Protein AF-A0A1M5JXL6-F1 (afdb_monomer_lite)

Structure (mmCIF, N/CA/C/O backbone):
data_AF-A0A1M5JXL6-F1
#
_entry.id   AF-A0A1M5JXL6-F1
#
loop_
_atom_site.group_PDB
_atom_site.id
_atom_site.type_symbol
_atom_site.label_atom_id
_atom_site.label_alt_id
_atom_site.label_comp_id
_atom_site.label_asym_id
_atom_site.label_entity_id
_atom_site.label_seq_id
_atom_site.pdbx_PDB_ins_code
_atom_site.Cartn_x
_atom_site.Cartn_y
_atom_site.Cartn_z
_atom_site.occupancy
_atom_site.B_iso_or_equiv
_atom_site.auth_seq_id
_atom_site.auth_comp_id
_atom_site.auth_asym_id
_atom_site.auth_atom_id
_atom_site.pdbx_PDB_model_num
ATOM 1 N N . MET A 1 1 ? 16.586 -7.344 18.000 1.00 36.38 1 MET A N 1
ATOM 2 C CA . MET A 1 1 ? 16.225 -6.692 19.281 1.00 36.38 1 MET A CA 1
ATOM 3 C C . MET A 1 1 ? 16.466 -5.187 19.185 1.00 36.38 1 MET A C 1
ATOM 5 O O . MET A 1 1 ? 17.618 -4.772 19.216 1.00 36.38 1 MET A O 1
ATOM 9 N N . LYS A 1 2 ? 15.425 -4.352 19.040 1.00 38.06 2 LYS A N 1
ATOM 10 C CA . LYS A 1 2 ? 15.573 -2.893 19.209 1.00 38.06 2 LYS A CA 1
ATOM 11 C C . LYS A 1 2 ? 15.229 -2.513 20.655 1.00 38.06 2 LYS A C 1
ATOM 13 O O . LYS A 1 2 ? 14.093 -2.275 21.014 1.00 38.06 2 LYS A O 1
ATOM 18 N N . ASN A 1 3 ? 16.300 -2.560 21.438 1.00 44.97 3 ASN A N 1
ATOM 19 C CA . ASN A 1 3 ? 16.637 -1.939 22.714 1.00 44.97 3 ASN A CA 1
ATOM 20 C C . ASN A 1 3 ? 15.532 -1.611 23.763 1.00 44.97 3 ASN A C 1
ATOM 22 O O . ASN A 1 3 ? 15.029 -0.485 23.756 1.00 44.97 3 ASN A O 1
ATOM 26 N N . PRO A 1 4 ? 15.248 -2.501 24.744 1.00 55.66 4 PRO A N 1
ATOM 27 C CA . PRO A 1 4 ? 14.446 -2.172 25.938 1.00 55.66 4 PRO A CA 1
ATOM 28 C C . PRO A 1 4 ? 14.986 -0.965 26.728 1.00 55.66 4 PRO A C 1
ATOM 30 O O . PRO A 1 4 ? 14.230 -0.298 27.430 1.00 55.66 4 PRO A O 1
ATOM 33 N N . GLU A 1 5 ? 16.262 -0.612 26.548 1.00 54.31 5 GLU A N 1
ATOM 34 C CA . GLU A 1 5 ? 16.849 0.601 27.125 1.00 54.31 5 GLU A CA 1
ATOM 35 C C . GLU A 1 5 ? 16.188 1.880 26.596 1.00 54.31 5 GLU A C 1
ATOM 37 O O . GLU A 1 5 ? 16.078 2.845 27.339 1.00 54.31 5 GLU A O 1
ATOM 42 N N . LYS A 1 6 ? 15.690 1.907 25.348 1.00 51.81 6 LYS A N 1
ATOM 43 C CA . LYS A 1 6 ? 15.015 3.099 24.802 1.00 51.81 6 LYS A CA 1
ATOM 44 C C . LYS A 1 6 ? 13.640 3.329 25.418 1.00 51.81 6 LYS A C 1
ATOM 46 O O . LYS A 1 6 ? 13.257 4.478 25.596 1.00 51.81 6 LYS A O 1
ATOM 51 N N . LEU A 1 7 ? 12.903 2.264 25.733 1.00 61.94 7 LEU A N 1
ATOM 52 C CA . LEU A 1 7 ? 11.600 2.382 26.388 1.00 61.94 7 LEU A CA 1
ATOM 53 C C . LEU A 1 7 ? 11.770 2.774 27.856 1.00 61.94 7 LEU A C 1
ATOM 55 O O . LEU A 1 7 ? 11.059 3.655 28.324 1.00 61.94 7 LEU A O 1
ATOM 59 N N . ASN A 1 8 ? 12.755 2.191 28.544 1.00 63.44 8 ASN A N 1
ATOM 60 C CA . ASN A 1 8 ? 13.124 2.628 29.889 1.00 63.44 8 ASN A CA 1
ATOM 61 C C . ASN A 1 8 ? 13.549 4.097 29.890 1.00 63.44 8 ASN A C 1
ATOM 63 O O . ASN A 1 8 ? 13.081 4.845 30.733 1.00 63.44 8 ASN A O 1
ATOM 67 N N . LEU A 1 9 ? 14.309 4.540 28.885 1.00 59.00 9 LEU A N 1
ATOM 68 C CA . LEU A 1 9 ? 14.674 5.946 28.729 1.00 59.00 9 LEU A CA 1
ATOM 69 C C . LEU A 1 9 ? 13.451 6.847 28.485 1.00 59.00 9 LEU A C 1
ATOM 71 O O . LEU A 1 9 ? 13.391 7.947 29.015 1.00 59.00 9 LEU A O 1
ATOM 75 N N . ILE A 1 10 ? 12.462 6.397 27.704 1.00 64.62 10 ILE A N 1
ATOM 76 C CA . ILE A 1 10 ? 11.203 7.133 27.494 1.00 64.62 10 ILE A CA 1
ATOM 77 C C . ILE A 1 10 ? 10.400 7.211 28.797 1.00 64.62 10 ILE A C 1
ATOM 79 O O . ILE A 1 10 ? 9.889 8.275 29.126 1.00 64.62 10 ILE A O 1
ATOM 83 N N . LEU A 1 11 ? 10.313 6.118 29.558 1.00 67.56 11 LEU A N 1
ATOM 84 C CA . LEU A 1 11 ? 9.636 6.089 30.856 1.00 67.56 11 LEU A CA 1
ATOM 85 C C . LEU A 1 11 ? 10.352 6.971 31.889 1.00 67.56 11 LEU A C 1
ATOM 87 O O . LEU A 1 11 ? 9.689 7.707 32.611 1.00 67.56 11 LEU A O 1
ATOM 91 N N . GLU A 1 12 ? 11.684 6.949 31.915 1.00 68.50 12 GLU A N 1
ATOM 92 C CA . GLU A 1 12 ? 12.521 7.813 32.754 1.00 68.50 12 GLU A CA 1
ATOM 93 C C . GLU A 1 12 ? 12.378 9.286 32.365 1.00 68.50 12 GLU A C 1
ATOM 95 O O . GLU A 1 12 ? 12.265 10.136 33.244 1.00 68.50 12 GLU A O 1
ATOM 100 N N . LEU A 1 13 ? 12.315 9.598 31.066 1.00 62.81 13 LEU A N 1
ATOM 101 C CA . LEU A 1 13 ? 12.052 10.951 30.571 1.00 62.81 13 LEU A CA 1
ATOM 102 C C . LEU A 1 13 ? 10.654 11.422 30.976 1.00 62.81 13 LEU A C 1
ATOM 104 O O . LEU A 1 13 ? 10.521 12.513 31.505 1.00 62.81 13 LEU A O 1
ATOM 108 N N . ILE A 1 14 ? 9.622 10.594 30.809 1.00 67.56 14 ILE A N 1
ATOM 109 C CA . ILE A 1 14 ? 8.251 10.924 31.226 1.00 67.56 14 ILE A CA 1
ATOM 110 C C . ILE A 1 14 ? 8.173 11.135 32.747 1.00 67.56 14 ILE A C 1
ATOM 112 O O . ILE A 1 14 ? 7.481 12.037 33.214 1.00 67.56 14 ILE A O 1
ATOM 116 N N . GLN A 1 15 ? 8.892 10.327 33.526 1.00 66.00 15 GLN A N 1
ATOM 117 C CA . GLN A 1 15 ? 8.940 10.451 34.980 1.00 66.00 15 GLN A CA 1
ATOM 118 C C . GLN A 1 15 ? 9.722 11.697 35.424 1.00 66.00 15 GLN A C 1
ATOM 120 O O . GLN A 1 15 ? 9.292 12.394 36.339 1.00 66.00 15 GLN A O 1
ATOM 125 N N . SER A 1 16 ? 10.819 12.022 34.740 1.00 62.09 16 SER A N 1
ATOM 126 C CA . SER A 1 16 ? 11.586 13.246 34.972 1.00 62.09 16 SER A CA 1
ATOM 127 C C . SER A 1 16 ? 10.791 14.499 34.594 1.00 62.09 16 SER A C 1
ATOM 129 O O . SER A 1 16 ? 10.813 15.479 35.334 1.00 62.09 16 SER A O 1
ATOM 131 N N . GLU A 1 17 ? 10.034 14.464 33.497 1.00 61.75 17 GLU A N 1
ATOM 132 C CA . GLU A 1 17 ? 9.133 15.548 33.096 1.00 61.75 17 GLU A CA 1
ATOM 133 C C . GLU A 1 17 ? 7.934 15.681 34.048 1.00 61.75 17 GLU A C 1
ATOM 135 O O . GLU A 1 17 ? 7.483 16.790 34.282 1.00 61.75 17 GLU A O 1
ATOM 140 N N . TYR A 1 18 ? 7.453 14.603 34.680 1.00 64.94 18 TYR A N 1
ATOM 141 C CA . TYR A 1 18 ? 6.440 14.676 35.748 1.00 64.94 18 TYR A CA 1
ATOM 142 C C . TYR A 1 18 ? 6.959 15.353 37.028 1.00 64.94 18 TYR A C 1
ATOM 144 O O . TYR A 1 18 ? 6.218 16.047 37.724 1.00 64.94 18 TYR A O 1
ATOM 152 N N . GLU A 1 19 ? 8.235 15.154 37.360 1.00 65.38 19 GLU A N 1
ATOM 153 C CA . GLU A 1 19 ? 8.866 15.802 38.515 1.00 65.38 19 GLU A CA 1
ATOM 154 C C . GLU A 1 19 ? 9.170 17.289 38.256 1.00 65.38 19 GLU A C 1
ATOM 156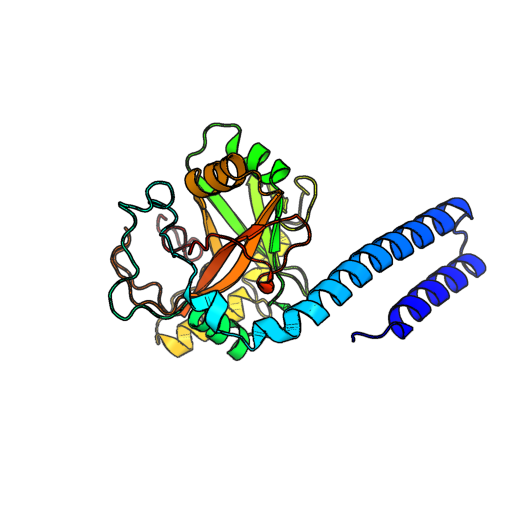 O O . GLU A 1 19 ? 9.176 18.086 39.199 1.00 65.38 19 GLU A O 1
ATOM 161 N N . ASN A 1 20 ? 9.384 17.669 36.989 1.00 64.81 20 ASN A N 1
ATOM 162 C CA . ASN A 1 20 ? 9.814 19.010 36.580 1.00 64.81 20 ASN A CA 1
ATOM 163 C C . ASN A 1 20 ? 8.690 19.892 35.997 1.00 64.81 20 ASN A C 1
ATOM 165 O O . ASN A 1 20 ? 8.717 21.112 36.175 1.00 64.81 20 ASN A O 1
ATOM 169 N N . GLU A 1 21 ? 7.678 19.305 35.357 1.00 61.03 21 GLU A N 1
ATOM 170 C CA . GLU A 1 21 ? 6.513 19.976 34.779 1.00 61.03 21 GLU A CA 1
ATOM 171 C C . GLU A 1 21 ? 5.202 19.322 35.253 1.00 61.03 21 GLU A C 1
ATOM 173 O O . GLU A 1 21 ? 5.129 18.136 35.549 1.00 61.03 21 GLU A O 1
ATOM 178 N N . LYS A 1 22 ? 4.135 20.124 35.370 1.00 62.47 22 LYS A N 1
ATOM 179 C CA . LYS A 1 22 ? 2.856 19.788 36.032 1.00 62.47 22 LYS A CA 1
ATOM 180 C C . LYS A 1 22 ? 1.986 18.761 35.276 1.00 62.47 22 LYS A C 1
ATOM 182 O O . LYS A 1 22 ? 0.799 19.015 35.067 1.00 62.47 22 LYS A O 1
ATOM 187 N N . LEU A 1 23 ? 2.534 17.626 34.862 1.00 61.75 23 LEU A N 1
ATOM 188 C CA . LEU A 1 23 ? 1.731 16.460 34.496 1.00 61.75 23 LEU A CA 1
ATOM 189 C C . LEU A 1 23 ? 1.000 15.980 35.752 1.00 61.75 23 LEU A C 1
ATOM 191 O O . LEU A 1 23 ? 1.615 15.800 36.801 1.00 61.75 23 LEU A O 1
ATOM 195 N N . ASP A 1 24 ? -0.320 15.812 35.681 1.00 68.06 24 ASP A N 1
ATOM 196 C CA . ASP A 1 24 ? -1.047 15.247 36.814 1.00 68.06 24 ASP A CA 1
ATOM 197 C C . ASP A 1 24 ? -0.879 13.718 36.873 1.00 68.06 24 ASP A C 1
ATOM 199 O O . ASP A 1 24 ? -0.539 13.044 35.895 1.00 68.06 24 ASP A O 1
ATOM 203 N N . LEU A 1 25 ? -1.089 13.160 38.067 1.00 64.56 25 LEU A N 1
ATOM 204 C CA . LEU A 1 25 ? -0.871 11.741 38.350 1.00 64.56 25 LEU A CA 1
ATOM 205 C C . LEU A 1 25 ? -1.741 10.815 37.478 1.00 64.56 25 LEU A C 1
ATOM 207 O O . LEU A 1 25 ? -1.356 9.674 37.221 1.00 64.56 25 LEU A O 1
ATOM 211 N N . GLU A 1 26 ? -2.910 11.276 37.034 1.00 63.53 26 GLU A N 1
ATOM 212 C CA . GLU A 1 26 ? -3.833 10.477 36.227 1.00 63.53 26 GLU A CA 1
ATOM 213 C C . GLU A 1 26 ? -3.383 10.429 34.764 1.00 63.53 26 GLU A C 1
ATOM 215 O O . GLU A 1 26 ? -3.350 9.352 34.168 1.00 63.53 26 GLU A O 1
ATOM 220 N N . GLN A 1 27 ? -2.919 11.550 34.210 1.00 60.09 27 GLN A N 1
ATOM 221 C CA . GLN A 1 27 ? -2.307 11.598 32.880 1.00 60.09 27 GLN A CA 1
ATOM 222 C C . GLN A 1 27 ? -1.072 10.694 32.795 1.00 60.09 27 GLN A C 1
ATOM 224 O O . GLN A 1 27 ? -0.903 9.958 31.821 1.00 60.09 27 GLN A O 1
ATOM 229 N N . LEU A 1 28 ? -0.246 10.677 33.845 1.00 63.09 28 LEU A N 1
ATOM 230 C CA . LEU A 1 28 ? 0.928 9.810 33.919 1.00 63.09 28 LEU A CA 1
ATOM 231 C C . LEU A 1 28 ? 0.552 8.321 33.928 1.00 63.09 28 LEU A C 1
ATOM 233 O O . LEU A 1 28 ? 1.157 7.525 33.208 1.00 63.09 28 LEU A O 1
ATOM 237 N N . LYS A 1 29 ? -0.461 7.930 34.711 1.00 63.53 29 LYS A N 1
ATOM 238 C CA . LYS A 1 29 ? -0.952 6.542 34.734 1.00 63.53 29 LYS A CA 1
ATOM 239 C C . LYS A 1 29 ? -1.441 6.099 33.361 1.00 63.53 29 LYS A C 1
ATOM 241 O O . LYS A 1 29 ? -1.075 5.008 32.931 1.00 63.53 29 LYS A O 1
ATOM 246 N N . VAL A 1 30 ? -2.194 6.953 32.665 1.00 64.00 30 VAL A N 1
ATOM 247 C CA . VAL A 1 30 ? -2.690 6.673 31.310 1.00 64.00 30 VAL A CA 1
ATOM 248 C C . VAL A 1 30 ? -1.531 6.472 30.336 1.00 64.00 30 VAL A C 1
ATOM 250 O O . VAL A 1 30 ? -1.527 5.498 29.589 1.00 64.00 30 VAL A O 1
ATOM 253 N N . ILE A 1 31 ? -0.511 7.333 30.370 1.00 61.19 31 ILE A N 1
ATOM 254 C CA . ILE A 1 31 ? 0.669 7.198 29.502 1.00 61.19 31 ILE A CA 1
ATOM 255 C C . ILE A 1 31 ? 1.429 5.899 29.808 1.00 61.19 31 ILE A C 1
ATOM 257 O O . ILE A 1 31 ? 1.753 5.149 28.890 1.00 61.19 31 ILE A O 1
ATOM 261 N N . ILE A 1 32 ? 1.660 5.581 31.086 1.00 64.38 32 ILE A N 1
ATOM 262 C CA . ILE A 1 32 ? 2.324 4.336 31.501 1.00 64.38 32 ILE A CA 1
ATOM 263 C C . ILE A 1 32 ? 1.525 3.108 31.049 1.00 64.38 32 ILE A C 1
ATOM 265 O O . ILE A 1 32 ? 2.107 2.121 30.598 1.00 64.38 32 ILE A O 1
ATOM 269 N N . GLU A 1 33 ? 0.201 3.142 31.171 1.00 64.62 33 GLU A N 1
ATOM 270 C CA . GLU A 1 33 ? -0.677 2.044 30.772 1.00 64.62 33 GLU A CA 1
ATOM 271 C C . GLU A 1 33 ? -0.727 1.872 29.248 1.00 64.62 33 GLU A C 1
ATOM 273 O O . GLU A 1 33 ? -0.658 0.742 28.757 1.00 64.62 33 GLU A O 1
ATOM 278 N N . LEU A 1 34 ? -0.724 2.972 28.489 1.00 56.09 34 LEU A N 1
ATOM 279 C CA . LEU A 1 34 ? -0.579 2.959 27.033 1.00 56.09 34 LEU A CA 1
ATOM 280 C C . LEU A 1 34 ? 0.781 2.389 26.611 1.00 56.09 34 LEU A C 1
ATOM 282 O O . LEU A 1 34 ? 0.822 1.513 25.749 1.00 56.09 34 LEU A O 1
ATOM 286 N N . CYS A 1 35 ? 1.879 2.793 27.258 1.00 61.56 35 CYS A N 1
ATOM 287 C CA . CYS A 1 35 ? 3.213 2.239 27.006 1.00 61.56 35 CYS A CA 1
ATOM 288 C C . CYS A 1 35 ? 3.290 0.742 27.335 1.00 61.56 35 CYS A C 1
ATOM 290 O O . CYS A 1 35 ? 3.833 -0.026 26.546 1.00 61.56 35 CYS A O 1
ATOM 292 N N . LYS A 1 36 ? 2.706 0.298 28.456 1.00 57.59 36 LYS A N 1
ATOM 293 C CA . LYS A 1 36 ? 2.639 -1.127 28.835 1.00 57.59 36 LYS A CA 1
ATOM 294 C C . LYS A 1 36 ? 1.787 -1.944 27.871 1.00 57.59 36 LYS A C 1
ATOM 296 O O . LYS A 1 36 ? 2.155 -3.063 27.530 1.00 57.59 36 LYS A O 1
ATOM 301 N N . THR A 1 37 ? 0.666 -1.394 27.415 1.00 56.41 37 THR A N 1
ATOM 302 C CA . THR A 1 37 ? -0.204 -2.041 26.423 1.00 56.41 37 THR A CA 1
ATOM 303 C C . THR A 1 37 ? 0.503 -2.148 25.077 1.00 56.41 37 THR A C 1
ATOM 305 O O . THR A 1 37 ? 0.446 -3.193 24.430 1.00 56.41 37 THR A O 1
ATOM 308 N N . PHE A 1 38 ? 1.218 -1.096 24.675 1.00 52.16 38 PHE A N 1
ATOM 309 C CA . PHE A 1 38 ? 2.053 -1.097 23.481 1.00 52.16 38 PHE A CA 1
ATOM 310 C C . PHE A 1 38 ? 3.182 -2.127 23.594 1.00 52.16 38 PHE A C 1
ATOM 312 O O . PHE A 1 38 ? 3.364 -2.914 22.675 1.00 52.16 38 PHE A O 1
ATOM 319 N N . GLN A 1 39 ? 3.856 -2.211 24.746 1.00 54.88 39 GLN A N 1
ATOM 320 C CA . GLN A 1 39 ? 4.887 -3.214 25.021 1.00 54.88 39 GLN A CA 1
ATOM 321 C C . GLN A 1 39 ? 4.325 -4.635 25.013 1.00 54.88 39 GLN A C 1
ATOM 323 O O . GLN A 1 39 ? 4.935 -5.513 24.427 1.00 54.88 39 GLN A O 1
ATOM 328 N N . ALA A 1 40 ? 3.163 -4.888 25.613 1.00 55.66 40 ALA A N 1
ATOM 329 C CA . ALA A 1 40 ? 2.551 -6.213 25.589 1.00 55.66 40 ALA A CA 1
ATOM 330 C C . ALA A 1 40 ? 2.173 -6.629 24.158 1.00 55.66 40 ALA A C 1
ATOM 332 O O . ALA A 1 40 ? 2.392 -7.777 23.769 1.00 55.66 40 ALA A O 1
ATOM 333 N N . LYS A 1 41 ? 1.660 -5.692 23.348 1.00 50.75 41 LYS A N 1
ATOM 334 C CA . LYS A 1 41 ? 1.395 -5.923 21.922 1.00 50.75 41 LYS A CA 1
ATOM 335 C C . LYS A 1 41 ? 2.691 -6.142 21.138 1.00 50.75 41 LYS A C 1
ATOM 337 O O . LYS A 1 41 ? 2.766 -7.100 20.377 1.00 50.75 41 LYS A O 1
ATOM 342 N N . GLU A 1 42 ? 3.728 -5.336 21.361 1.00 48.69 42 GLU A N 1
ATOM 343 C CA . GLU A 1 42 ? 5.041 -5.530 20.739 1.00 48.69 42 GLU A CA 1
ATOM 344 C C . GLU A 1 42 ? 5.721 -6.825 21.184 1.00 48.69 42 GLU A C 1
ATOM 346 O O . GLU A 1 42 ? 6.281 -7.507 20.346 1.00 48.69 42 GLU A O 1
ATOM 351 N N . GLU A 1 43 ? 5.657 -7.230 22.449 1.00 47.62 43 GLU A N 1
ATOM 352 C CA . GLU A 1 43 ? 6.253 -8.478 22.939 1.00 47.62 43 GLU A CA 1
ATOM 353 C C . GLU A 1 43 ? 5.537 -9.707 22.374 1.00 47.62 43 GLU A C 1
ATOM 355 O O . GLU A 1 43 ? 6.188 -10.700 22.046 1.00 47.62 43 GLU A O 1
ATOM 360 N N . VAL A 1 44 ? 4.213 -9.645 22.199 1.00 50.94 44 VAL A N 1
ATOM 361 C CA . VAL A 1 44 ? 3.460 -10.662 21.449 1.00 50.94 44 VAL A CA 1
ATOM 362 C C . VAL A 1 44 ? 3.892 -10.666 19.981 1.00 50.94 44 VAL A C 1
ATOM 364 O O . VAL A 1 44 ? 4.139 -11.739 19.430 1.00 50.94 44 VAL A O 1
ATOM 367 N N . ASN A 1 45 ? 4.057 -9.493 19.368 1.00 43.25 45 ASN A N 1
ATOM 368 C CA . ASN A 1 45 ? 4.492 -9.361 17.978 1.00 43.25 45 ASN A CA 1
ATOM 369 C C . ASN A 1 45 ? 5.948 -9.810 17.769 1.00 43.25 45 ASN A C 1
ATOM 371 O O . ASN A 1 45 ? 6.232 -10.450 16.767 1.00 43.25 45 ASN A O 1
ATOM 375 N N . VAL A 1 46 ? 6.855 -9.566 18.719 1.00 43.66 46 VAL A N 1
ATOM 376 C CA . VAL A 1 46 ? 8.266 -9.987 18.690 1.00 43.66 46 VAL A CA 1
ATOM 377 C C . VAL A 1 46 ? 8.387 -11.482 18.957 1.00 43.66 46 VAL A C 1
ATOM 379 O O . VAL A 1 46 ? 9.129 -12.157 18.258 1.00 43.66 46 VAL A O 1
ATOM 382 N N . ARG A 1 47 ? 7.620 -12.049 19.900 1.00 42.94 47 ARG A N 1
ATOM 383 C CA . ARG A 1 47 ? 7.593 -13.509 20.112 1.00 42.94 47 ARG A CA 1
ATOM 384 C C . ARG A 1 47 ? 7.016 -14.257 18.913 1.00 42.94 47 ARG A C 1
ATOM 386 O O . ARG A 1 47 ? 7.501 -15.341 18.597 1.00 42.94 47 ARG A O 1
ATOM 393 N N . ARG A 1 48 ? 6.019 -13.678 18.236 1.00 41.28 48 ARG A N 1
ATOM 394 C CA . ARG A 1 48 ? 5.552 -14.158 16.930 1.00 41.28 48 ARG A CA 1
ATOM 395 C C . ARG A 1 48 ? 6.675 -14.013 15.898 1.00 41.28 48 ARG A C 1
ATOM 397 O O . ARG A 1 48 ? 7.100 -15.013 15.339 1.00 41.28 48 ARG A O 1
ATOM 404 N N . TYR A 1 49 ? 7.249 -12.826 15.728 1.00 37.03 49 TYR A N 1
ATOM 405 C CA . TYR A 1 49 ? 8.341 -12.559 14.784 1.00 37.03 49 TYR A CA 1
ATOM 406 C C . TYR A 1 49 ? 9.554 -13.495 14.954 1.00 37.03 49 TYR A C 1
ATOM 408 O O . TYR A 1 49 ? 10.066 -14.008 13.964 1.00 37.03 49 TYR A O 1
ATOM 416 N N . ASP A 1 50 ? 9.974 -13.803 16.184 1.00 40.03 50 ASP A N 1
ATOM 417 C CA . ASP A 1 50 ? 11.077 -14.730 16.472 1.00 40.03 50 ASP A CA 1
ATOM 418 C C . ASP A 1 50 ? 10.696 -16.202 16.206 1.00 40.03 50 ASP A C 1
ATOM 420 O O . ASP A 1 50 ? 11.547 -16.990 15.788 1.00 40.03 50 ASP A O 1
ATOM 424 N N . GLN A 1 51 ? 9.418 -16.582 16.351 1.00 39.84 51 GLN A N 1
ATOM 425 C CA . GLN A 1 51 ? 8.911 -17.868 15.844 1.00 39.84 51 GLN A CA 1
ATOM 426 C C . GLN A 1 51 ? 8.897 -17.922 14.303 1.00 39.84 51 GLN A C 1
ATOM 428 O O . GLN A 1 51 ? 9.112 -18.992 13.729 1.00 39.84 51 GLN A O 1
ATOM 433 N N . TYR A 1 52 ? 8.705 -16.783 13.629 1.00 36.16 52 TYR A N 1
ATOM 434 C CA . TYR A 1 52 ? 8.609 -16.672 12.168 1.00 36.16 52 TYR A CA 1
ATOM 435 C C . TYR A 1 52 ? 9.927 -16.281 11.462 1.00 36.16 52 TYR A C 1
ATOM 437 O O . TYR A 1 52 ? 10.024 -16.391 10.240 1.00 36.16 52 TYR A O 1
ATOM 445 N N . GLN A 1 53 ? 11.002 -15.938 12.182 1.00 36.38 53 GLN A N 1
ATOM 446 C CA . GLN A 1 53 ? 12.344 -15.746 11.602 1.00 36.38 53 GLN A CA 1
ATOM 447 C C . GLN A 1 53 ? 12.884 -17.026 10.939 1.00 36.38 53 GLN A C 1
ATOM 449 O O . GLN A 1 53 ? 13.589 -16.965 9.929 1.00 36.38 53 GLN A O 1
ATOM 454 N N . GLY A 1 54 ? 12.483 -18.201 11.435 1.00 37.59 54 GLY A N 1
ATOM 455 C CA . GLY A 1 54 ? 12.739 -19.481 10.766 1.00 37.59 54 GLY A CA 1
ATOM 456 C C . GLY A 1 54 ? 11.977 -19.659 9.442 1.00 37.59 54 GLY A C 1
ATOM 457 O O . GLY A 1 54 ? 12.340 -20.522 8.645 1.00 37.59 54 GLY A O 1
ATOM 458 N N . LEU A 1 55 ? 10.947 -18.845 9.186 1.00 33.50 55 LEU A N 1
ATOM 459 C CA . LEU A 1 55 ? 10.078 -18.893 8.006 1.00 33.50 55 LEU A CA 1
ATOM 460 C C . LEU A 1 55 ? 10.461 -17.880 6.918 1.00 33.50 55 LEU A C 1
ATOM 462 O O . LEU A 1 55 ? 10.307 -18.211 5.745 1.00 33.50 55 LEU A O 1
ATOM 466 N N . TYR A 1 56 ? 11.083 -16.744 7.259 1.00 35.06 56 TYR A N 1
ATOM 467 C CA . TYR A 1 56 ? 11.682 -15.830 6.265 1.00 35.06 56 TYR A CA 1
ATOM 468 C C . TYR A 1 56 ? 12.771 -16.520 5.424 1.00 35.06 56 TYR A C 1
ATOM 470 O O . TYR A 1 56 ? 12.846 -16.345 4.208 1.00 35.06 56 TYR A O 1
ATOM 478 N N . ASN A 1 57 ? 13.570 -17.384 6.059 1.00 39.34 57 ASN A N 1
ATOM 479 C CA . ASN A 1 57 ? 14.565 -18.211 5.369 1.00 39.34 57 ASN A CA 1
ATOM 480 C C . ASN A 1 57 ? 13.954 -19.445 4.687 1.00 39.34 57 ASN A C 1
ATOM 482 O O . ASN A 1 57 ? 14.597 -20.079 3.847 1.00 39.34 57 ASN A O 1
ATOM 486 N N . ASN A 1 58 ? 12.700 -19.782 4.996 1.00 34.97 58 ASN A N 1
ATOM 487 C CA . ASN A 1 58 ? 12.010 -20.921 4.414 1.00 34.97 58 ASN A CA 1
ATOM 488 C C . ASN A 1 58 ? 11.096 -20.459 3.273 1.00 34.97 58 ASN A C 1
ATOM 490 O O . ASN A 1 58 ? 9.872 -20.576 3.308 1.00 34.97 58 ASN A O 1
ATOM 494 N N . THR A 1 59 ? 11.738 -20.000 2.197 1.00 40.38 59 THR A N 1
ATOM 495 C CA . THR A 1 59 ? 11.142 -19.639 0.893 1.00 40.38 59 THR A CA 1
ATOM 496 C C . THR A 1 59 ? 10.205 -20.695 0.279 1.00 40.38 59 THR A C 1
ATOM 498 O O . THR A 1 59 ? 9.615 -20.446 -0.771 1.00 40.38 59 THR A O 1
ATOM 501 N N . LYS A 1 60 ? 10.045 -21.874 0.894 1.00 36.19 60 LYS A N 1
ATOM 502 C CA . LYS A 1 60 ? 9.084 -22.909 0.499 1.00 36.19 60 LYS A CA 1
ATOM 503 C C . LYS A 1 60 ? 7.621 -22.511 0.717 1.00 36.19 60 LYS A C 1
ATOM 505 O O . LYS A 1 60 ? 6.804 -22.928 -0.093 1.00 36.19 60 LYS A O 1
ATOM 510 N N . ASN A 1 61 ? 7.289 -21.695 1.722 1.00 38.50 61 ASN A N 1
ATOM 511 C CA . ASN A 1 61 ? 5.885 -21.327 1.973 1.00 38.50 61 ASN A CA 1
ATOM 512 C C . ASN A 1 61 ? 5.378 -20.222 1.034 1.00 38.50 61 ASN A C 1
ATOM 514 O O . ASN A 1 61 ? 4.231 -20.272 0.606 1.00 38.50 61 ASN A O 1
ATOM 518 N N . ILE A 1 62 ? 6.253 -19.305 0.601 1.00 41.75 62 ILE A N 1
ATOM 519 C CA . ILE A 1 62 ? 5.895 -18.247 -0.364 1.00 41.75 62 ILE A CA 1
ATOM 520 C C . ILE A 1 62 ? 5.583 -18.825 -1.760 1.00 41.75 62 ILE A C 1
ATOM 522 O O . ILE A 1 62 ? 4.788 -18.265 -2.508 1.00 41.75 62 ILE A O 1
ATOM 526 N N . ARG A 1 63 ? 6.172 -19.980 -2.109 1.00 39.50 63 ARG A N 1
ATOM 527 C CA . ARG A 1 63 ? 5.968 -20.658 -3.407 1.00 39.50 63 ARG A CA 1
ATOM 528 C C . ARG A 1 63 ? 4.556 -21.217 -3.614 1.00 39.50 63 ARG A C 1
ATOM 530 O O . ARG A 1 63 ? 4.231 -21.552 -4.745 1.00 39.50 63 ARG A O 1
ATOM 537 N N . ASN A 1 64 ? 3.754 -21.335 -2.555 1.00 38.75 64 ASN A N 1
ATOM 538 C CA . ASN A 1 64 ? 2.418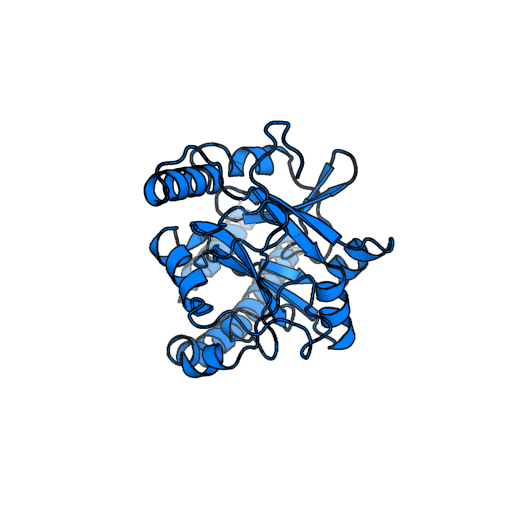 -21.931 -2.619 1.00 38.75 64 ASN A CA 1
ATOM 539 C C . ASN A 1 64 ? 1.285 -20.896 -2.629 1.00 38.75 64 ASN A C 1
ATOM 541 O O . ASN A 1 64 ? 0.121 -21.291 -2.683 1.00 38.75 64 ASN A O 1
ATOM 545 N N . PHE A 1 65 ? 1.588 -19.595 -2.576 1.00 47.59 65 PHE A N 1
ATOM 546 C CA . PHE A 1 65 ? 0.549 -18.581 -2.724 1.00 47.59 65 PHE A CA 1
ATOM 547 C C . PHE A 1 65 ? 0.088 -18.526 -4.178 1.00 47.59 65 PHE A C 1
ATOM 549 O O . PHE A 1 65 ? 0.896 -18.440 -5.103 1.00 47.59 65 PHE A O 1
ATOM 556 N N . GLN A 1 66 ? -1.225 -18.601 -4.372 1.00 51.34 66 GLN A N 1
ATOM 557 C CA . GLN A 1 66 ? -1.840 -18.316 -5.657 1.00 51.34 66 GLN A CA 1
ATOM 558 C C . GLN A 1 66 ? -1.953 -16.802 -5.796 1.00 51.34 66 GLN A C 1
ATOM 560 O O . GLN A 1 66 ? -2.403 -16.119 -4.872 1.00 51.34 66 GLN A O 1
ATOM 565 N N . PHE A 1 67 ? -1.488 -16.311 -6.938 1.00 51.16 67 PHE A N 1
ATOM 566 C CA . PHE A 1 67 ? -1.493 -14.901 -7.274 1.00 51.16 67 PHE A CA 1
ATOM 567 C C . PHE A 1 67 ? -2.603 -14.620 -8.239 1.00 51.16 67 PHE A C 1
ATOM 569 O O . PHE A 1 67 ? -2.836 -15.377 -9.179 1.00 51.16 67 PHE A O 1
ATOM 576 N N . TYR A 1 68 ? -3.247 -13.503 -7.981 1.00 53.81 68 TYR A N 1
ATOM 577 C CA . TYR A 1 68 ? -4.413 -13.088 -8.707 1.00 53.81 68 TYR A CA 1
ATOM 578 C C . TYR A 1 68 ? -4.231 -11.637 -9.115 1.00 53.81 68 TYR A C 1
ATOM 580 O O . TYR A 1 68 ? -3.759 -10.818 -8.319 1.00 53.81 68 TYR A O 1
ATOM 588 N N . ASP A 1 69 ? -4.627 -11.320 -10.345 1.00 56.38 69 ASP A N 1
ATOM 589 C CA . ASP A 1 69 ? -4.967 -9.943 -10.673 1.00 56.38 69 ASP A CA 1
ATOM 590 C C . ASP A 1 69 ? -6.172 -9.532 -9.807 1.00 56.38 69 ASP A C 1
ATOM 592 O O . ASP A 1 69 ? -7.120 -10.307 -9.630 1.00 56.38 69 ASP A O 1
ATOM 596 N N . MET A 1 70 ? -6.142 -8.317 -9.253 1.00 56.56 70 MET A N 1
ATOM 597 C CA . MET A 1 70 ? -7.247 -7.746 -8.476 1.00 56.56 70 MET A CA 1
ATOM 598 C C . MET A 1 70 ? -8.602 -7.795 -9.193 1.00 56.56 70 MET A C 1
ATOM 600 O O . MET A 1 70 ? -9.638 -7.811 -8.521 1.00 56.56 70 MET A O 1
ATOM 604 N N . VAL A 1 71 ? -8.622 -7.771 -10.528 1.00 51.84 71 VAL A N 1
ATOM 605 C CA . VAL A 1 71 ? -9.862 -7.783 -11.316 1.00 51.84 71 VAL A CA 1
ATOM 606 C C . VAL A 1 71 ? -10.522 -9.166 -11.281 1.00 51.84 71 VAL A C 1
ATOM 608 O O . VAL A 1 71 ? -11.719 -9.255 -11.004 1.00 51.84 71 VAL A O 1
ATOM 611 N N . ASP A 1 72 ? -9.749 -10.247 -11.414 1.00 50.06 72 ASP A N 1
ATOM 612 C CA . ASP A 1 72 ? -10.267 -11.622 -11.542 1.00 50.06 72 ASP A CA 1
ATOM 613 C C . ASP A 1 72 ? -10.176 -12.457 -10.256 1.00 50.06 72 ASP A C 1
ATOM 615 O O . ASP A 1 72 ? -10.490 -13.650 -10.237 1.00 50.06 72 ASP A O 1
ATOM 619 N N . PHE A 1 73 ? -9.803 -11.824 -9.144 1.00 52.03 73 PHE A N 1
ATOM 620 C CA . PHE A 1 73 ? -9.535 -12.487 -7.867 1.00 52.03 73 PHE A CA 1
ATOM 621 C C . PHE A 1 73 ? -10.684 -13.352 -7.313 1.00 52.03 73 PHE A C 1
ATOM 623 O O . PHE A 1 73 ? -10.444 -14.386 -6.691 1.00 52.03 73 PHE A O 1
ATOM 630 N N . LYS A 1 74 ? -11.947 -12.985 -7.568 1.00 45.12 74 LYS A N 1
ATOM 631 C CA . LYS A 1 74 ? -13.116 -13.773 -7.123 1.00 45.12 74 LYS A CA 1
ATOM 632 C C . LYS A 1 74 ? -13.311 -15.087 -7.872 1.00 45.12 74 LYS A C 1
ATOM 634 O O . LYS A 1 74 ? -14.110 -15.922 -7.446 1.00 45.12 74 LYS A O 1
ATOM 639 N N . TYR A 1 75 ? -12.599 -15.292 -8.974 1.00 50.31 75 TYR A N 1
ATOM 640 C CA . TYR A 1 75 ? -12.752 -16.466 -9.813 1.00 50.31 75 TYR A CA 1
ATOM 641 C C . TYR A 1 75 ? -11.415 -17.197 -9.956 1.00 50.31 75 TYR A C 1
ATOM 643 O O . TYR A 1 75 ? -10.814 -17.132 -11.020 1.00 50.31 75 TYR A O 1
ATOM 651 N N . PRO A 1 76 ? -10.969 -17.992 -8.963 1.00 45.41 76 PRO A N 1
ATOM 652 C CA . PRO A 1 76 ? -9.685 -18.706 -9.022 1.00 45.41 76 PRO A CA 1
ATOM 653 C C . PRO A 1 76 ? -9.498 -19.643 -10.227 1.00 45.41 76 PRO A C 1
ATOM 655 O O . PRO A 1 76 ? -8.396 -20.085 -10.528 1.00 45.41 76 PRO A O 1
ATOM 658 N N . LYS A 1 77 ? -10.602 -20.010 -10.893 1.00 39.06 77 LYS A N 1
ATOM 659 C CA . LYS A 1 77 ? -10.619 -20.830 -12.116 1.00 39.06 77 LYS A CA 1
ATOM 660 C C . LYS A 1 77 ? -10.459 -20.016 -13.407 1.00 39.06 77 LYS A C 1
ATOM 662 O O . LYS A 1 77 ? -10.294 -20.616 -14.463 1.00 39.06 77 LYS A O 1
ATOM 667 N N . VAL A 1 78 ? -10.608 -18.697 -13.322 1.00 36.88 78 VAL A N 1
ATOM 668 C CA . VAL A 1 78 ? -10.629 -17.739 -14.441 1.00 36.88 78 VAL A CA 1
ATOM 669 C C . VAL A 1 78 ? -9.505 -16.720 -14.298 1.00 36.88 78 VAL A C 1
ATOM 671 O O . VAL A 1 78 ? -9.039 -16.194 -15.297 1.00 36.88 78 VAL A O 1
ATOM 674 N N . SER A 1 79 ? -9.028 -16.493 -13.075 1.00 41.69 79 SER A N 1
ATOM 675 C CA . SER A 1 79 ? -7.774 -15.810 -12.843 1.00 41.69 79 SER A CA 1
ATOM 676 C C . SER A 1 79 ? -6.678 -16.496 -13.631 1.00 41.69 79 SER A C 1
ATOM 678 O O . SER A 1 79 ? -6.429 -17.696 -13.445 1.00 41.69 79 SER A O 1
ATOM 680 N N . GLU A 1 80 ? -6.038 -15.739 -14.507 1.00 43.50 80 GLU A N 1
ATOM 681 C CA . GLU A 1 80 ? -4.917 -16.268 -15.250 1.00 43.50 80 GLU A CA 1
ATOM 682 C C . GLU A 1 80 ? -3.851 -16.706 -14.237 1.00 43.50 80 GLU A C 1
ATOM 684 O O . GLU A 1 80 ? -3.424 -15.895 -13.406 1.00 43.50 80 GLU A O 1
ATOM 689 N N . PRO A 1 81 ? -3.435 -17.989 -14.233 1.00 46.94 81 PRO A N 1
ATOM 690 C CA . PRO A 1 81 ? -2.208 -18.340 -13.542 1.00 46.94 81 PRO A CA 1
ATOM 691 C C . PRO A 1 81 ? -1.116 -17.413 -14.072 1.00 46.94 81 PRO A C 1
ATOM 693 O O . PRO A 1 81 ? -1.131 -17.075 -15.257 1.00 46.94 81 PRO A O 1
ATOM 696 N N . PHE A 1 82 ? -0.192 -16.998 -13.198 1.00 50.97 82 PHE A N 1
ATOM 697 C CA . PHE A 1 82 ? 0.940 -16.162 -13.596 1.00 50.97 82 PHE A CA 1
ATOM 698 C C . PHE A 1 82 ? 1.472 -16.616 -14.962 1.00 50.97 82 PHE A C 1
ATOM 700 O O . PHE A 1 82 ? 1.739 -17.816 -15.113 1.00 50.97 82 PHE A O 1
ATOM 707 N N . PRO A 1 83 ? 1.633 -15.696 -15.934 1.00 52.62 83 PRO A N 1
ATOM 708 C CA . PRO A 1 83 ? 2.222 -16.027 -17.218 1.00 52.62 83 PRO A CA 1
ATOM 709 C C . PRO A 1 83 ? 3.475 -16.870 -17.015 1.00 52.62 83 PRO A C 1
ATOM 711 O O . PRO A 1 83 ? 4.269 -16.590 -16.110 1.00 52.62 83 PRO A O 1
ATOM 714 N N . GLU A 1 84 ? 3.640 -17.910 -17.827 1.00 50.50 84 GLU A N 1
ATOM 715 C CA . GLU A 1 84 ? 4.804 -18.789 -17.771 1.00 50.50 84 GLU A CA 1
ATOM 716 C C . GLU A 1 84 ? 6.084 -17.924 -17.781 1.00 50.50 84 GLU A C 1
ATOM 718 O O . GLU A 1 84 ? 6.279 -17.114 -18.689 1.00 50.50 84 GLU A O 1
ATOM 723 N N . ASN A 1 85 ? 6.935 -18.062 -16.751 1.00 63.09 85 ASN A N 1
ATOM 724 C CA . ASN A 1 85 ? 8.130 -17.235 -16.463 1.00 63.09 85 ASN A CA 1
ATOM 725 C C . ASN A 1 85 ? 7.913 -15.868 -15.783 1.00 63.09 85 ASN A C 1
ATOM 727 O O . ASN A 1 85 ? 8.836 -15.051 -15.755 1.00 63.09 85 ASN A O 1
ATOM 731 N N . SER A 1 86 ? 6.743 -15.602 -15.207 1.00 64.12 86 SER A N 1
ATOM 732 C CA . SER A 1 86 ? 6.571 -14.421 -14.354 1.00 64.12 86 SER A CA 1
ATOM 733 C C . SER A 1 86 ? 7.476 -14.495 -13.120 1.00 64.12 86 SER A C 1
ATOM 735 O O . SER A 1 86 ? 7.636 -15.586 -12.560 1.00 64.12 86 SER A O 1
ATOM 737 N N . PRO A 1 87 ? 8.048 -13.359 -12.674 1.00 72.56 87 PRO A N 1
ATOM 738 C CA . PRO A 1 87 ? 8.835 -13.317 -11.452 1.00 72.56 87 PRO A CA 1
ATOM 739 C C . PRO A 1 87 ? 8.056 -13.861 -10.255 1.00 72.56 87 PRO A C 1
ATOM 741 O O . PRO A 1 87 ? 6.830 -13.766 -10.179 1.00 72.56 87 PRO A O 1
ATOM 744 N N . LEU A 1 88 ? 8.779 -14.436 -9.302 1.00 73.69 88 LEU A N 1
ATOM 745 C CA . LEU A 1 88 ? 8.203 -14.880 -8.049 1.00 73.69 88 LEU A CA 1
ATOM 746 C C . LEU A 1 88 ? 7.892 -13.671 -7.151 1.00 73.69 88 LEU A C 1
ATOM 748 O O . LEU A 1 88 ? 8.638 -12.702 -7.138 1.00 73.69 88 LEU A O 1
ATOM 752 N N . PRO A 1 89 ? 6.876 -13.764 -6.286 1.00 73.38 89 PRO A N 1
ATOM 753 C CA . PRO A 1 89 ? 6.451 -12.717 -5.338 1.00 73.38 89 PRO A CA 1
ATOM 754 C C . PRO A 1 89 ? 7.594 -12.085 -4.540 1.00 73.38 89 PRO A C 1
ATOM 756 O O . PRO A 1 89 ? 7.734 -10.871 -4.437 1.00 73.38 89 PRO A O 1
ATOM 759 N N . LYS A 1 90 ? 8.468 -12.950 -4.025 1.00 74.19 90 LYS A N 1
ATOM 760 C CA . LYS A 1 90 ? 9.663 -12.569 -3.273 1.00 74.19 90 LYS A CA 1
ATOM 761 C C . LYS A 1 90 ? 10.637 -11.702 -4.079 1.00 74.19 90 LYS A C 1
ATOM 763 O O . LYS A 1 90 ? 11.438 -11.010 -3.473 1.00 74.19 90 LYS A O 1
ATOM 768 N N . GLU A 1 91 ? 10.614 -11.776 -5.408 1.00 81.94 91 GLU A N 1
ATOM 769 C CA . GLU A 1 91 ? 11.502 -11.014 -6.292 1.00 81.94 91 GLU A CA 1
ATOM 770 C C . GLU A 1 91 ? 11.010 -9.572 -6.423 1.00 81.94 91 GLU A C 1
ATOM 772 O O . GLU A 1 91 ? 11.820 -8.656 -6.382 1.00 81.94 91 GLU A O 1
ATOM 777 N N . PHE A 1 92 ? 9.691 -9.355 -6.455 1.00 85.00 92 PHE A N 1
ATOM 778 C CA . PHE A 1 92 ? 9.097 -8.014 -6.414 1.00 85.00 92 PHE A CA 1
ATOM 779 C C . PHE A 1 92 ? 9.425 -7.277 -5.110 1.00 85.00 92 PHE A C 1
ATOM 781 O O . PHE A 1 92 ? 9.760 -6.093 -5.115 1.00 85.00 92 PHE A O 1
ATOM 788 N N . MET A 1 93 ? 9.332 -7.987 -3.983 1.00 82.69 93 MET A N 1
ATOM 789 C CA . MET A 1 93 ? 9.712 -7.440 -2.680 1.00 82.69 93 MET A CA 1
ATOM 790 C C . MET A 1 93 ? 11.223 -7.277 -2.562 1.00 82.69 93 MET A C 1
ATOM 792 O O . MET A 1 93 ? 11.679 -6.254 -2.073 1.00 82.69 93 MET A O 1
ATOM 796 N N . GLY A 1 94 ? 11.991 -8.277 -3.004 1.00 83.06 94 GLY A N 1
ATOM 797 C CA . GLY A 1 94 ? 13.452 -8.263 -2.959 1.00 83.06 94 GLY A CA 1
ATOM 798 C C . GLY A 1 94 ? 14.028 -7.042 -3.663 1.00 83.06 94 GLY A C 1
ATOM 799 O O . GLY A 1 94 ? 14.834 -6.342 -3.068 1.00 83.06 94 GLY A O 1
ATOM 800 N N . GLU A 1 95 ? 13.521 -6.717 -4.855 1.00 90.19 95 GLU A N 1
ATOM 801 C CA . GLU A 1 95 ? 13.934 -5.511 -5.579 1.00 90.19 95 GLU A CA 1
ATOM 802 C C . GLU A 1 95 ? 13.658 -4.231 -4.771 1.00 90.19 95 GLU A C 1
ATOM 804 O O . GLU A 1 95 ? 14.502 -3.342 -4.728 1.00 90.19 95 GLU A O 1
ATOM 809 N N . PHE A 1 96 ? 12.514 -4.128 -4.079 1.00 89.56 96 PHE A N 1
ATOM 810 C CA . PHE A 1 96 ? 12.247 -2.967 -3.222 1.00 89.56 96 PHE A CA 1
ATOM 811 C C . PHE A 1 96 ? 13.240 -2.878 -2.051 1.00 89.56 96 PHE A C 1
ATOM 813 O O . PHE A 1 96 ? 13.768 -1.805 -1.775 1.00 89.56 96 PHE A O 1
ATOM 820 N N . LYS A 1 97 ? 13.518 -4.002 -1.382 1.00 85.88 97 LYS A N 1
ATOM 821 C CA . LYS A 1 97 ? 14.435 -4.056 -0.230 1.00 85.88 97 LYS A CA 1
ATOM 822 C C . LYS A 1 97 ? 15.886 -3.755 -0.597 1.00 85.88 97 LYS A C 1
ATOM 824 O O . LYS A 1 97 ? 16.631 -3.197 0.197 1.00 85.88 97 LYS A O 1
ATOM 829 N N . GLU A 1 98 ? 16.310 -4.158 -1.789 1.00 86.81 98 GLU A N 1
ATOM 830 C CA . GLU A 1 98 ? 17.677 -3.918 -2.256 1.00 86.81 98 GLU A CA 1
ATOM 831 C C . GLU A 1 98 ? 17.926 -2.440 -2.595 1.00 86.81 98 GLU A C 1
ATOM 833 O O . GLU A 1 98 ? 19.042 -1.950 -2.424 1.00 86.81 98 GLU A O 1
ATOM 838 N N . GLU A 1 99 ? 16.895 -1.728 -3.053 1.00 88.69 99 GLU A N 1
ATOM 839 C CA . GLU A 1 99 ? 17.021 -0.380 -3.620 1.00 88.69 99 GLU A CA 1
ATOM 840 C C . GLU A 1 99 ? 16.603 0.737 -2.650 1.00 88.69 99 GLU A C 1
ATOM 842 O O . GLU A 1 99 ? 17.073 1.872 -2.777 1.00 88.69 99 GLU A O 1
ATOM 847 N N . PHE A 1 100 ? 15.735 0.449 -1.673 1.00 85.44 100 PHE A N 1
ATOM 848 C CA . PHE A 1 100 ? 15.161 1.462 -0.782 1.00 85.44 100 PHE A CA 1
ATOM 849 C C . PHE A 1 100 ? 15.448 1.181 0.700 1.00 85.44 100 PHE A C 1
ATOM 851 O O . PHE A 1 100 ? 15.531 0.028 1.106 1.00 85.44 100 PHE A O 1
ATOM 858 N N . PRO A 1 101 ? 15.578 2.226 1.546 1.00 73.44 101 PRO A N 1
ATOM 859 C CA . PRO A 1 101 ? 15.888 2.047 2.965 1.00 73.44 101 PRO A CA 1
ATOM 860 C C . PRO A 1 101 ? 14.842 1.233 3.745 1.00 73.44 101 PRO A C 1
ATOM 862 O O . PRO A 1 101 ? 13.640 1.479 3.608 1.00 73.44 101 PRO A O 1
ATOM 865 N N . ASP A 1 102 ? 15.308 0.425 4.707 1.00 72.25 102 ASP A N 1
ATOM 866 C CA . ASP A 1 102 ? 14.496 -0.404 5.619 1.00 72.25 102 ASP A CA 1
ATOM 867 C C . ASP A 1 102 ? 13.332 0.341 6.296 1.00 72.25 102 ASP A C 1
ATOM 869 O O . ASP A 1 102 ? 12.328 -0.260 6.678 1.00 72.25 102 ASP A O 1
ATOM 873 N N . SER A 1 103 ? 13.444 1.662 6.494 1.00 69.75 103 SER A N 1
ATOM 874 C CA . SER A 1 103 ? 12.383 2.470 7.114 1.00 69.75 103 SER A CA 1
ATOM 875 C C . SER A 1 103 ? 11.066 2.424 6.342 1.00 69.75 103 SER A C 1
ATOM 877 O O . SER A 1 103 ? 10.011 2.625 6.943 1.00 69.75 103 SER A O 1
ATOM 879 N N . TYR A 1 104 ? 11.129 2.157 5.036 1.00 73.69 104 TYR A N 1
ATOM 880 C CA . TYR A 1 104 ? 9.970 2.074 4.157 1.00 73.69 104 TYR A CA 1
ATOM 881 C C . TYR A 1 104 ? 9.460 0.645 3.954 1.00 73.69 104 TYR A C 1
ATOM 883 O O . TYR A 1 104 ? 8.358 0.485 3.446 1.00 73.69 104 TYR A O 1
ATOM 891 N N . GLU A 1 105 ? 10.182 -0.384 4.411 1.00 70.19 105 GLU A N 1
ATOM 892 C CA . GLU A 1 105 ? 9.781 -1.800 4.303 1.00 70.19 105 GLU A CA 1
ATOM 893 C C . GLU A 1 105 ? 8.646 -2.205 5.262 1.00 70.19 105 GLU A C 1
ATOM 895 O O . GLU A 1 105 ? 8.391 -3.391 5.487 1.00 70.19 105 GLU A O 1
ATOM 900 N N . LYS A 1 106 ? 7.965 -1.234 5.876 1.00 76.62 106 LYS A N 1
ATOM 901 C CA . LYS A 1 106 ? 6.941 -1.506 6.879 1.00 76.62 106 LYS A CA 1
ATOM 902 C C . LYS A 1 106 ? 5.664 -2.050 6.252 1.00 76.62 106 LYS A C 1
ATOM 904 O O . LYS A 1 106 ? 5.110 -1.499 5.302 1.00 76.62 106 LYS A O 1
ATOM 909 N N . THR A 1 107 ? 5.146 -3.076 6.903 1.00 81.94 107 THR A N 1
ATOM 910 C CA . THR A 1 107 ? 3.819 -3.638 6.684 1.00 81.94 107 THR A CA 1
ATOM 911 C C . THR A 1 107 ? 2.742 -2.620 6.992 1.00 81.94 107 THR A C 1
ATOM 913 O O . THR A 1 107 ? 2.618 -2.199 8.143 1.00 81.94 107 THR A O 1
ATOM 916 N N . SER A 1 108 ? 1.949 -2.276 5.982 1.00 90.19 108 SER A N 1
ATOM 917 C CA . SER A 1 108 ? 0.771 -1.424 6.136 1.00 90.19 108 SER A CA 1
ATOM 918 C C . SER A 1 108 ? -0.478 -2.289 6.252 1.00 90.19 108 SER A C 1
ATOM 920 O O . SER A 1 108 ? -0.596 -3.290 5.547 1.00 90.19 108 SER A O 1
ATOM 922 N N . ARG A 1 109 ? -1.429 -1.928 7.115 1.00 92.56 109 ARG A N 1
ATOM 923 C CA . ARG A 1 109 ? -2.666 -2.712 7.296 1.00 92.56 109 ARG A CA 1
ATOM 924 C C . ARG A 1 109 ? -3.896 -1.869 7.074 1.00 92.56 109 ARG A C 1
ATOM 926 O O . ARG A 1 109 ? -4.009 -0.812 7.671 1.00 92.56 109 ARG A O 1
ATOM 933 N N . ILE A 1 110 ? -4.847 -2.348 6.285 1.00 95.06 110 ILE A N 1
ATOM 934 C CA . ILE A 1 110 ? -6.179 -1.741 6.206 1.00 95.06 110 ILE A CA 1
ATOM 935 C C . ILE A 1 110 ? -7.144 -2.701 6.890 1.00 95.06 110 ILE A C 1
ATOM 937 O O . ILE A 1 110 ? -7.420 -3.784 6.371 1.00 95.06 110 ILE A O 1
ATOM 941 N N . PHE A 1 111 ? -7.626 -2.312 8.067 1.00 94.94 111 PHE A N 1
ATOM 942 C CA . PHE A 1 111 ? -8.541 -3.124 8.863 1.00 94.94 111 PHE A CA 1
ATOM 943 C C . PHE A 1 111 ? -9.903 -3.277 8.177 1.00 94.94 111 PHE A C 1
ATOM 945 O O . PHE A 1 111 ? -10.334 -2.411 7.408 1.00 94.94 111 PHE A O 1
ATOM 952 N N . LEU A 1 112 ? -10.594 -4.381 8.463 1.00 94.69 112 LEU A N 1
ATOM 953 C CA . LEU A 1 112 ? -11.889 -4.724 7.879 1.00 94.69 112 LEU A CA 1
ATOM 954 C C . LEU A 1 112 ? -12.904 -3.597 8.073 1.00 94.69 112 LEU A C 1
ATOM 956 O O . LEU A 1 112 ? -13.570 -3.215 7.119 1.00 94.69 112 LEU A O 1
ATOM 960 N N . ASN A 1 113 ? -12.965 -3.002 9.262 1.00 94.75 113 ASN A N 1
ATOM 961 C CA . ASN A 1 113 ? -13.881 -1.900 9.554 1.00 94.75 113 ASN A CA 1
ATOM 962 C C . ASN A 1 113 ? -13.596 -0.632 8.718 1.00 94.75 113 ASN A C 1
ATOM 964 O O . ASN A 1 113 ? -14.514 0.124 8.400 1.00 94.75 113 ASN A O 1
ATOM 968 N N . ILE A 1 114 ? -12.336 -0.382 8.343 1.00 96.75 114 ILE A N 1
ATOM 969 C CA . ILE A 1 114 ? -11.972 0.676 7.397 1.00 96.75 114 ILE A CA 1
ATOM 970 C C . ILE A 1 114 ? -12.418 0.273 5.996 1.00 96.75 114 ILE A C 1
ATOM 972 O O . ILE A 1 114 ? -13.076 1.061 5.322 1.00 96.75 114 ILE A O 1
ATOM 976 N N . ALA A 1 115 ? -12.108 -0.952 5.566 1.00 95.06 115 ALA A N 1
ATOM 977 C CA . ALA A 1 115 ? -12.498 -1.456 4.253 1.00 95.06 115 ALA A CA 1
ATOM 978 C C . ALA A 1 115 ? -14.025 -1.415 4.050 1.00 95.06 115 ALA A C 1
ATOM 980 O O . ALA A 1 115 ? -14.487 -0.964 3.006 1.00 95.06 115 ALA A O 1
ATOM 981 N N . GLU A 1 116 ? -14.813 -1.784 5.063 1.00 95.19 116 GLU A N 1
ATOM 982 C CA . GLU A 1 116 ? -16.273 -1.662 5.046 1.00 95.19 116 GLU A CA 1
ATOM 983 C C . GLU A 1 116 ? -16.705 -0.223 4.751 1.00 95.19 116 GLU A C 1
ATOM 985 O O . GLU A 1 116 ? -17.414 -0.005 3.770 1.00 95.19 116 GLU A O 1
ATOM 990 N N . LYS A 1 117 ? -16.185 0.763 5.497 1.00 94.19 117 LYS A N 1
ATOM 991 C CA . LYS A 1 117 ? -16.470 2.193 5.268 1.00 94.19 117 LYS A CA 1
ATOM 992 C C . LYS A 1 117 ? -16.108 2.651 3.857 1.00 94.19 117 LYS A C 1
ATOM 994 O O . LYS A 1 117 ? -16.843 3.422 3.243 1.00 94.19 117 LYS A O 1
ATOM 999 N N . LEU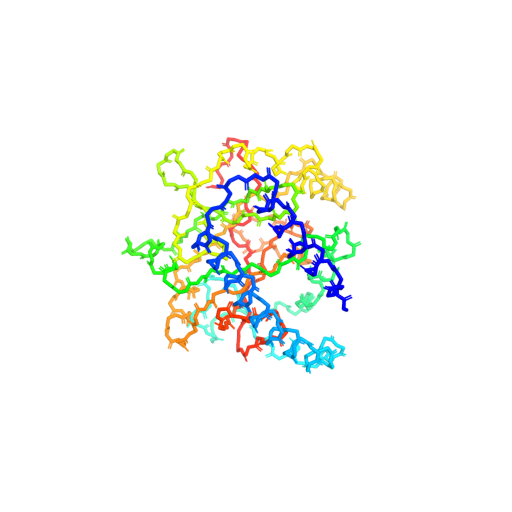 A 1 118 ? -14.976 2.188 3.325 1.00 93.19 118 LEU A N 1
ATOM 1000 C CA . LEU A 1 118 ? -14.535 2.540 1.973 1.00 93.19 118 LEU A CA 1
ATOM 1001 C C . LEU A 1 118 ? -15.509 2.027 0.899 1.00 93.19 118 LEU A C 1
ATOM 1003 O O . LEU A 1 118 ? -15.767 2.720 -0.089 1.00 93.19 118 LEU A O 1
ATOM 1007 N N . PHE A 1 119 ? -16.075 0.836 1.099 1.00 93.00 119 PHE A N 1
ATOM 1008 C CA . PHE A 1 119 ? -16.930 0.149 0.129 1.00 93.00 119 PHE A CA 1
ATOM 1009 C C . PHE A 1 119 ? -18.442 0.242 0.418 1.00 93.00 119 PHE A C 1
ATOM 1011 O O . PHE A 1 119 ? -19.225 -0.329 -0.347 1.00 93.00 119 PHE A O 1
ATOM 1018 N N . GLU A 1 120 ? -18.871 0.993 1.439 1.00 89.50 120 GLU A N 1
ATOM 1019 C CA . GLU A 1 120 ? -20.283 1.184 1.831 1.00 89.50 120 GLU A CA 1
ATOM 1020 C C . GLU A 1 120 ? -21.183 1.648 0.670 1.00 89.50 120 GLU A C 1
ATOM 1022 O O . GLU A 1 120 ? -22.304 1.168 0.515 1.00 89.50 120 GLU A O 1
ATOM 1027 N N . ASN A 1 121 ? -20.685 2.529 -0.203 1.00 84.12 121 ASN A N 1
ATOM 1028 C CA . ASN A 1 121 ? -21.473 3.137 -1.285 1.00 84.12 121 ASN A CA 1
ATOM 1029 C C . ASN A 1 121 ? -21.508 2.319 -2.590 1.00 84.12 121 ASN A C 1
ATOM 1031 O O . ASN A 1 121 ? -21.688 2.886 -3.664 1.00 84.12 121 ASN A O 1
ATOM 1035 N N . ASN A 1 122 ? -21.309 0.999 -2.532 1.00 75.38 122 ASN A N 1
ATOM 1036 C CA . ASN A 1 122 ? -21.251 0.133 -3.721 1.00 75.38 122 ASN A CA 1
ATOM 1037 C C . ASN A 1 122 ? -20.186 0.537 -4.766 1.00 75.38 122 ASN A C 1
ATOM 1039 O O . ASN A 1 122 ? -20.293 0.180 -5.931 1.00 75.38 122 ASN A O 1
ATOM 1043 N N . ASN A 1 123 ? -19.118 1.229 -4.352 1.00 82.69 123 ASN A N 1
ATOM 1044 C CA . ASN A 1 123 ? -17.975 1.532 -5.219 1.00 82.69 123 ASN A CA 1
ATOM 1045 C C . ASN A 1 123 ? -17.315 0.240 -5.728 1.00 82.69 123 ASN A C 1
ATOM 1047 O O . ASN A 1 123 ? -17.022 -0.640 -4.920 1.00 82.69 123 ASN A O 1
ATOM 1051 N N . ASP A 1 124 ? -17.027 0.124 -7.023 1.00 84.25 124 ASP A N 1
ATOM 1052 C CA . ASP A 1 124 ? -16.326 -1.051 -7.574 1.00 84.25 124 ASP A CA 1
ATOM 1053 C C . ASP A 1 124 ? -14.826 -1.046 -7.260 1.00 84.25 124 ASP A C 1
ATOM 1055 O O . ASP A 1 124 ? -14.181 -2.095 -7.214 1.00 84.25 124 ASP A O 1
ATOM 1059 N N . LYS A 1 125 ? -14.265 0.141 -7.022 1.00 87.62 125 LYS A N 1
ATOM 1060 C CA . LYS A 1 125 ? -12.858 0.351 -6.696 1.00 87.62 125 LYS A CA 1
ATOM 1061 C C . LYS A 1 125 ? -12.653 1.607 -5.859 1.00 87.62 125 LYS A C 1
ATOM 1063 O O . LYS A 1 125 ? -13.459 2.534 -5.916 1.00 87.62 125 LYS A O 1
ATOM 1068 N N . ILE A 1 126 ? -11.556 1.632 -5.112 1.00 89.62 126 ILE A N 1
ATOM 1069 C CA . ILE A 1 126 ? -11.124 2.749 -4.273 1.00 89.62 126 ILE A CA 1
ATOM 1070 C C . ILE A 1 126 ? -9.716 3.144 -4.689 1.00 89.62 126 ILE A C 1
ATOM 1072 O O . ILE A 1 126 ? -8.819 2.306 -4.690 1.00 89.62 126 ILE A O 1
ATOM 1076 N N . SER A 1 127 ? -9.516 4.416 -5.030 1.00 89.50 127 SER A N 1
ATOM 1077 C CA . SER A 1 127 ? -8.181 4.955 -5.286 1.00 89.50 127 SER A CA 1
ATOM 1078 C C . SER A 1 127 ? -7.497 5.297 -3.965 1.00 89.50 127 SER A C 1
ATOM 1080 O O . SER A 1 127 ? -7.987 6.128 -3.197 1.00 89.50 127 SER A O 1
ATOM 1082 N N . VAL A 1 128 ? -6.351 4.671 -3.726 1.00 91.38 128 VAL A N 1
ATOM 1083 C CA . VAL A 1 128 ? -5.494 4.895 -2.566 1.00 91.38 128 VAL A CA 1
ATOM 1084 C C . VAL A 1 128 ? -4.295 5.722 -3.003 1.00 91.38 128 VAL A C 1
ATOM 1086 O O . VAL A 1 128 ? -3.532 5.323 -3.877 1.00 91.38 128 VAL A O 1
ATOM 1089 N N . TYR A 1 129 ? -4.137 6.893 -2.405 1.00 91.38 129 TYR A N 1
ATOM 1090 C CA . TYR A 1 129 ? -3.041 7.820 -2.637 1.00 91.38 129 TYR A CA 1
ATOM 1091 C C . TYR A 1 129 ? -1.902 7.550 -1.657 1.00 91.38 129 TYR A C 1
ATOM 1093 O O . TYR A 1 129 ? -2.123 7.132 -0.518 1.00 91.38 129 TYR A O 1
ATOM 1101 N N . LEU A 1 130 ? -0.682 7.817 -2.112 1.00 91.38 130 LEU A N 1
ATOM 1102 C CA . LEU A 1 130 ? 0.526 7.690 -1.312 1.00 91.38 130 LEU A CA 1
ATOM 1103 C C . LEU A 1 130 ? 0.926 9.054 -0.756 1.00 91.38 130 LEU A C 1
ATOM 1105 O O . LEU A 1 130 ? 1.141 10.018 -1.492 1.00 91.38 130 LEU A O 1
ATOM 1109 N N . ALA A 1 131 ? 1.039 9.108 0.562 1.00 90.69 131 ALA A N 1
ATOM 1110 C CA . ALA A 1 131 ? 1.607 10.206 1.319 1.00 90.69 131 ALA A CA 1
ATOM 1111 C C . ALA A 1 131 ? 2.835 9.706 2.085 1.00 90.69 131 ALA A C 1
ATOM 1113 O O . ALA A 1 131 ? 3.050 8.503 2.240 1.00 90.69 131 ALA A O 1
ATOM 1114 N N . GLN A 1 132 ? 3.634 10.630 2.608 1.00 87.31 132 GLN A N 1
ATOM 1115 C CA . GLN A 1 132 ? 4.655 10.281 3.586 1.00 87.31 132 GLN A CA 1
ATOM 1116 C C . GLN A 1 132 ? 4.731 11.297 4.718 1.00 87.31 132 GLN A C 1
ATOM 1118 O O . GLN A 1 132 ? 4.603 12.513 4.525 1.00 87.31 132 GLN A O 1
ATOM 1123 N N . THR A 1 133 ? 5.042 10.777 5.897 1.00 84.31 133 THR A N 1
ATOM 1124 C CA . THR A 1 133 ? 5.665 11.561 6.961 1.00 84.31 133 THR A CA 1
ATOM 1125 C C . THR A 1 133 ? 7.185 11.576 6.754 1.00 84.31 133 THR A C 1
ATOM 1127 O O . THR A 1 133 ? 7.688 11.227 5.689 1.00 84.31 133 THR A O 1
ATOM 1130 N N . ARG A 1 134 ? 7.960 11.979 7.768 1.00 70.69 134 ARG A N 1
ATOM 1131 C CA . ARG A 1 134 ? 9.430 11.933 7.693 1.00 70.69 134 ARG A CA 1
ATOM 1132 C C . ARG A 1 134 ? 10.000 10.514 7.596 1.00 70.69 134 ARG A C 1
ATOM 1134 O O . ARG A 1 134 ? 11.144 10.377 7.182 1.00 70.69 134 ARG A O 1
ATOM 1141 N N . SER A 1 135 ? 9.261 9.495 8.033 1.00 69.50 135 SER A N 1
ATOM 1142 C CA . SER A 1 135 ? 9.804 8.139 8.196 1.00 69.50 135 SER A CA 1
ATOM 1143 C C . SER A 1 135 ? 8.853 7.020 7.793 1.00 69.50 135 SER A C 1
ATOM 1145 O O . SER A 1 135 ? 9.227 5.858 7.905 1.00 69.50 135 SER A O 1
ATOM 1147 N N . GLU A 1 136 ? 7.623 7.340 7.394 1.00 81.19 136 GLU A N 1
ATOM 1148 C CA . GLU A 1 136 ? 6.582 6.341 7.162 1.00 81.19 136 GLU A CA 1
ATOM 1149 C C . GLU A 1 136 ? 5.746 6.699 5.942 1.00 81.19 136 GLU A C 1
ATOM 1151 O O . GLU A 1 136 ? 5.441 7.872 5.704 1.00 81.19 136 GLU A O 1
ATOM 1156 N N . ILE A 1 137 ? 5.365 5.665 5.193 1.00 88.06 137 ILE A N 1
ATOM 1157 C CA . ILE A 1 137 ? 4.398 5.780 4.108 1.00 88.06 137 ILE A CA 1
ATOM 1158 C C . ILE A 1 137 ? 3.003 5.774 4.721 1.00 88.06 137 ILE A C 1
ATOM 1160 O O . ILE A 1 137 ? 2.695 4.968 5.599 1.00 88.06 137 ILE A O 1
ATOM 1164 N N . ILE A 1 138 ? 2.162 6.674 4.233 1.00 91.56 138 ILE A N 1
ATOM 1165 C CA . ILE A 1 138 ? 0.751 6.743 4.580 1.00 91.56 138 ILE A CA 1
ATOM 1166 C C . ILE A 1 138 ? -0.056 6.402 3.338 1.00 91.56 138 ILE A C 1
ATOM 1168 O O . ILE A 1 138 ? 0.114 7.008 2.280 1.00 91.56 138 ILE A O 1
ATOM 1172 N N . LEU A 1 139 ? -0.965 5.451 3.498 1.00 93.94 139 LEU A N 1
ATOM 1173 C CA . LEU A 1 139 ? -2.009 5.141 2.541 1.00 93.94 139 LEU A CA 1
ATOM 1174 C C . LEU A 1 139 ? -3.212 6.005 2.893 1.00 93.94 139 LEU A C 1
ATOM 1176 O O . LEU A 1 139 ? -3.678 5.991 4.037 1.00 93.94 139 LEU A O 1
ATOM 1180 N N . CYS A 1 140 ? -3.726 6.763 1.932 1.00 94.50 140 CYS A N 1
ATOM 1181 C CA . CYS A 1 140 ? -4.856 7.645 2.180 1.00 94.50 140 CYS A CA 1
ATOM 1182 C C . CYS A 1 140 ? -5.870 7.652 1.040 1.00 94.50 140 CYS A C 1
ATOM 1184 O O . CYS A 1 140 ? -5.574 7.310 -0.099 1.00 94.50 140 CYS A O 1
ATOM 1186 N N . ILE A 1 141 ? -7.092 8.064 1.352 1.00 93.88 141 ILE A N 1
ATOM 1187 C CA . ILE A 1 141 ? -8.153 8.305 0.373 1.00 93.88 141 ILE A CA 1
ATOM 1188 C C . ILE A 1 141 ? -8.441 9.796 0.287 1.00 93.88 141 ILE A C 1
ATOM 1190 O O . ILE A 1 141 ? -8.274 10.526 1.267 1.00 93.88 141 ILE A O 1
ATOM 1194 N N . LYS A 1 142 ? -8.926 10.237 -0.873 1.00 91.62 142 LYS A N 1
ATOM 1195 C CA . LYS A 1 142 ? -9.455 11.587 -1.057 1.00 91.62 142 LYS A CA 1
ATOM 1196 C C . LYS A 1 142 ? -10.975 11.558 -0.900 1.00 91.62 142 LYS A C 1
ATOM 1198 O O . LYS A 1 142 ? -11.661 10.888 -1.669 1.00 91.62 142 LYS A O 1
ATOM 1203 N N . VAL A 1 143 ? -11.506 12.303 0.066 1.00 89.56 143 VAL A N 1
ATOM 1204 C CA . VAL A 1 143 ? -12.950 12.510 0.244 1.00 89.56 143 VAL A CA 1
ATOM 1205 C C . VAL A 1 143 ? -13.225 13.998 0.090 1.00 89.56 143 VAL A C 1
ATOM 1207 O O . VAL A 1 143 ? -12.808 14.804 0.920 1.00 89.56 143 VAL A O 1
ATOM 1210 N N . LYS A 1 144 ? -13.927 14.370 -0.986 1.00 87.44 144 LYS A N 1
ATOM 1211 C CA . LYS A 1 144 ? -14.051 15.772 -1.424 1.00 87.44 144 LYS A CA 1
ATOM 1212 C C . LYS A 1 144 ? -12.654 16.371 -1.632 1.00 87.44 144 LYS A C 1
ATOM 1214 O O . LYS A 1 144 ? -11.935 15.857 -2.478 1.00 87.44 144 LYS A O 1
ATOM 1219 N N . ASP A 1 145 ? -12.256 17.380 -0.860 1.00 87.25 145 ASP A N 1
ATOM 1220 C CA . ASP A 1 145 ? -10.942 18.035 -0.950 1.00 87.25 145 ASP A CA 1
ATOM 1221 C C . ASP A 1 145 ? -10.009 17.698 0.222 1.00 87.25 145 ASP A C 1
ATOM 1223 O O . ASP A 1 145 ? -8.950 18.302 0.374 1.00 87.25 145 ASP A O 1
ATOM 1227 N N . GLU A 1 146 ? -10.381 16.718 1.048 1.00 92.31 146 GLU A N 1
ATOM 1228 C CA . GLU A 1 146 ? -9.614 16.316 2.225 1.00 92.31 146 GLU A CA 1
ATOM 1229 C C . GLU A 1 146 ? -9.048 14.901 2.062 1.00 92.31 146 GLU A C 1
ATOM 1231 O O . GLU A 1 146 ? -9.645 14.043 1.404 1.00 92.31 146 GLU A O 1
ATOM 1236 N N . TYR A 1 147 ? -7.884 14.662 2.669 1.00 93.50 147 TYR A N 1
ATOM 1237 C CA . TYR A 1 147 ? -7.220 13.361 2.667 1.00 93.50 147 TYR A CA 1
ATOM 1238 C C . TYR A 1 147 ? -7.341 12.694 4.034 1.00 93.50 147 TYR A C 1
ATOM 1240 O O . TYR A 1 147 ? -7.148 13.339 5.068 1.00 93.50 147 TYR A O 1
ATOM 1248 N N . TYR A 1 148 ? -7.620 11.392 4.027 1.00 95.69 148 TYR A N 1
ATOM 1249 C CA . TYR A 1 148 ? -7.767 10.582 5.235 1.00 95.69 148 TYR A CA 1
ATOM 1250 C C . TYR A 1 148 ? -6.870 9.353 5.159 1.00 95.69 148 TYR A C 1
ATOM 1252 O O . TYR A 1 148 ? -6.951 8.604 4.187 1.00 95.69 148 TYR A O 1
ATOM 1260 N N . GLN A 1 149 ? -6.040 9.143 6.177 1.00 95.38 149 GLN A N 1
ATOM 1261 C CA . GLN A 1 149 ? -5.261 7.927 6.372 1.00 95.38 149 GLN A CA 1
ATOM 1262 C C . GLN A 1 149 ? -6.187 6.730 6.578 1.00 95.38 149 GLN A C 1
ATOM 1264 O O . GLN A 1 149 ? -7.188 6.820 7.295 1.00 95.38 149 GLN A O 1
ATOM 1269 N N . ILE A 1 150 ? -5.819 5.618 5.942 1.00 96.19 150 ILE A N 1
ATOM 1270 C CA . ILE A 1 150 ? -6.559 4.353 5.986 1.00 96.19 150 ILE A CA 1
ATOM 1271 C C . ILE A 1 150 ? -5.726 3.177 6.494 1.00 96.19 150 ILE A C 1
ATOM 1273 O O . ILE A 1 150 ? -6.306 2.141 6.810 1.00 96.19 150 ILE A O 1
ATOM 1277 N N . ASN A 1 151 ? -4.395 3.304 6.550 1.00 94.50 151 ASN A N 1
ATOM 1278 C CA . ASN A 1 151 ? -3.537 2.241 7.058 1.00 94.50 151 ASN A CA 1
ATOM 1279 C C . ASN A 1 151 ? -3.200 2.411 8.540 1.00 94.50 151 ASN A C 1
ATOM 1281 O O . ASN A 1 151 ? -2.924 3.522 8.991 1.00 94.50 151 ASN A O 1
ATOM 1285 N N . ASP A 1 152 ? -3.188 1.290 9.258 1.00 90.94 152 ASP A N 1
ATOM 1286 C CA . ASP A 1 152 ? -2.777 1.144 10.656 1.00 90.94 152 ASP A CA 1
ATOM 1287 C C . ASP A 1 152 ? -3.542 2.078 11.611 1.00 90.94 152 ASP A C 1
ATOM 1289 O O . ASP A 1 152 ? -3.028 2.516 12.640 1.00 90.94 152 ASP A O 1
ATOM 1293 N N . VAL A 1 153 ? -4.800 2.374 11.269 1.00 89.25 153 VAL A N 1
ATOM 1294 C CA . VAL A 1 153 ? -5.711 3.212 12.053 1.00 89.25 153 VAL A CA 1
ATOM 1295 C C . VAL A 1 153 ? -7.059 2.515 12.246 1.00 89.25 153 VAL A C 1
ATOM 1297 O O . VAL A 1 153 ? -7.581 1.924 11.301 1.00 89.25 153 VAL A O 1
ATOM 1300 N N . PRO A 1 154 ? -7.667 2.594 13.445 1.00 86.50 154 PRO A N 1
ATOM 1301 C CA . PRO A 1 154 ? -8.983 2.006 13.705 1.00 86.50 154 PRO A CA 1
ATOM 1302 C C . PRO A 1 154 ? -10.126 2.810 13.069 1.00 86.50 154 PRO A C 1
ATOM 1304 O O . PRO A 1 154 ? -11.240 2.308 12.932 1.00 86.50 154 PRO A O 1
ATOM 1307 N N . GLU A 1 155 ? -9.876 4.061 12.676 1.00 90.31 155 GLU A N 1
ATOM 1308 C CA . GLU A 1 155 ? -10.838 4.923 11.994 1.00 90.31 155 GLU A CA 1
ATOM 1309 C C . GLU A 1 155 ? -10.156 5.894 11.019 1.00 90.31 155 GLU A C 1
ATOM 1311 O O . GLU A 1 155 ? -8.976 6.219 11.167 1.00 90.31 155 GLU A O 1
ATOM 1316 N N . LEU A 1 156 ? -10.911 6.361 10.014 1.00 92.00 156 LEU A N 1
ATOM 1317 C CA . LEU A 1 156 ? -10.425 7.316 9.015 1.00 92.00 156 LEU A CA 1
ATOM 1318 C C . LEU A 1 156 ? -9.899 8.575 9.703 1.00 92.00 156 LEU A C 1
ATOM 1320 O O . LEU A 1 156 ? -10.664 9.351 10.274 1.00 92.00 156 LEU A O 1
ATOM 1324 N N . THR A 1 157 ? -8.594 8.794 9.607 1.00 91.94 157 THR A N 1
ATOM 1325 C CA . THR A 1 157 ? -7.925 9.888 10.310 1.00 91.94 157 THR A CA 1
ATOM 1326 C C . THR A 1 157 ? -7.506 10.943 9.304 1.00 91.94 157 THR A C 1
ATOM 1328 O O . THR A 1 157 ? -6.768 10.653 8.368 1.00 91.94 157 THR A O 1
ATOM 1331 N N . LYS A 1 158 ? -7.996 12.175 9.458 1.00 95.06 158 LYS A N 1
ATOM 1332 C CA . LYS A 1 158 ? -7.645 13.272 8.549 1.00 95.06 158 LYS A CA 1
ATOM 1333 C C . LYS A 1 158 ? -6.145 13.564 8.632 1.00 95.06 158 LYS A C 1
ATOM 1335 O O . LYS A 1 158 ? -5.605 13.677 9.730 1.00 95.06 158 LYS A O 1
ATOM 1340 N N . ILE A 1 159 ? -5.500 13.734 7.480 1.00 93.38 159 ILE A N 1
ATOM 1341 C CA . ILE A 1 159 ? -4.071 14.052 7.385 1.00 93.38 159 ILE A CA 1
ATOM 1342 C C . ILE A 1 159 ? -3.828 15.419 6.746 1.00 93.38 159 ILE A C 1
ATOM 1344 O O . ILE A 1 159 ? -4.689 15.969 6.055 1.00 93.38 159 ILE A O 1
ATOM 1348 N N . ASP A 1 160 ? -2.628 15.960 6.958 1.00 89.69 160 ASP A N 1
ATOM 1349 C CA . ASP A 1 160 ? -2.178 17.152 6.243 1.00 89.69 160 ASP A CA 1
ATOM 1350 C C . ASP A 1 160 ? -1.914 16.812 4.767 1.00 89.69 160 ASP A C 1
ATOM 1352 O O . ASP A 1 160 ? -1.117 15.932 4.439 1.00 89.69 160 ASP A O 1
ATOM 1356 N N . SER A 1 161 ? -2.550 17.560 3.863 1.00 87.38 161 SER A N 1
ATOM 1357 C CA . SER A 1 161 ? -2.316 17.489 2.417 1.00 87.38 161 SER A CA 1
ATOM 1358 C C . SER A 1 161 ? -0.844 17.665 2.018 1.00 87.38 161 SER A C 1
ATOM 1360 O O . SER A 1 161 ? -0.416 17.107 1.007 1.00 87.38 161 SER A O 1
ATOM 1362 N N . ASN A 1 162 ? -0.035 18.365 2.823 1.00 87.88 162 ASN A N 1
ATOM 1363 C CA . ASN A 1 162 ? 1.401 18.496 2.583 1.00 87.88 162 ASN A CA 1
ATOM 1364 C C . ASN A 1 162 ? 2.119 17.144 2.586 1.00 87.88 162 ASN A C 1
ATOM 1366 O O . ASN A 1 162 ? 3.147 17.012 1.930 1.00 87.88 162 ASN A O 1
ATOM 1370 N N . TRP A 1 163 ? 1.593 16.122 3.265 1.00 89.69 163 TRP A N 1
ATOM 1371 C CA . TRP A 1 163 ? 2.200 14.789 3.280 1.00 89.69 163 TRP A CA 1
ATOM 1372 C C . TRP A 1 163 ? 2.136 14.095 1.913 1.00 89.69 163 TRP A C 1
ATOM 1374 O O . TRP A 1 163 ? 3.021 13.304 1.592 1.00 89.69 163 TRP A O 1
ATOM 1384 N N . ILE A 1 164 ? 1.159 14.448 1.070 1.00 88.62 164 ILE A N 1
ATOM 1385 C CA . ILE A 1 164 ? 1.096 14.021 -0.338 1.00 88.62 164 ILE A CA 1
ATOM 1386 C C . ILE A 1 164 ? 2.251 14.652 -1.122 1.00 88.62 164 ILE A C 1
ATOM 1388 O O . ILE A 1 164 ? 2.990 13.973 -1.832 1.00 88.62 164 ILE A O 1
ATOM 1392 N N . ASN A 1 165 ? 2.449 15.961 -0.951 1.00 84.88 165 ASN A N 1
ATOM 1393 C CA . ASN A 1 165 ? 3.516 16.695 -1.632 1.00 84.88 165 ASN A CA 1
ATOM 1394 C C . ASN A 1 165 ? 4.899 16.242 -1.160 1.00 84.88 165 ASN A C 1
ATOM 1396 O O . ASN A 1 165 ? 5.804 16.093 -1.977 1.00 84.88 165 ASN A O 1
ATOM 1400 N N . ASN A 1 166 ? 5.047 15.964 0.138 1.00 84.75 166 ASN A N 1
ATOM 1401 C CA . ASN A 1 166 ? 6.277 15.439 0.713 1.00 84.75 166 ASN A CA 1
ATOM 1402 C C . ASN A 1 166 ? 6.685 14.133 0.037 1.00 84.75 166 ASN A C 1
ATOM 1404 O O . ASN A 1 166 ? 7.870 13.947 -0.196 1.00 84.75 166 ASN A O 1
ATOM 1408 N N . PHE A 1 167 ? 5.728 13.258 -0.300 1.00 85.50 167 PHE A N 1
ATOM 1409 C CA . PHE A 1 167 ? 6.028 11.990 -0.969 1.00 85.50 167 PHE A CA 1
ATOM 1410 C C . PHE A 1 167 ? 6.712 12.233 -2.313 1.00 85.50 167 PHE A C 1
ATOM 1412 O O . PHE A 1 167 ? 7.697 11.577 -2.633 1.00 85.50 167 PHE A O 1
ATOM 1419 N N . ALA A 1 168 ? 6.214 13.194 -3.092 1.00 81.12 168 ALA A N 1
ATOM 1420 C CA . ALA A 1 168 ? 6.743 13.500 -4.416 1.00 81.12 168 ALA A CA 1
ATOM 1421 C C . ALA A 1 168 ? 7.996 14.396 -4.401 1.00 81.12 168 ALA A C 1
ATOM 1423 O O . ALA A 1 168 ? 8.792 14.332 -5.335 1.00 81.12 168 ALA A O 1
ATOM 1424 N N . ALA A 1 169 ? 8.160 15.252 -3.392 1.00 81.44 169 ALA A N 1
ATOM 1425 C CA . ALA A 1 169 ? 9.280 16.183 -3.296 1.00 81.44 169 ALA A CA 1
ATOM 1426 C C . ALA A 1 169 ? 10.552 15.480 -2.812 1.00 81.44 169 ALA A C 1
ATOM 1428 O O . ALA A 1 169 ? 10.481 14.608 -1.959 1.00 81.44 169 ALA A O 1
ATOM 1429 N N . SER A 1 170 ? 11.731 15.893 -3.285 1.00 73.88 170 SER A N 1
ATOM 1430 C CA . SER A 1 170 ? 13.007 15.444 -2.708 1.00 73.88 170 SER A CA 1
ATOM 1431 C C . SER A 1 170 ? 13.168 15.999 -1.281 1.00 73.88 170 SER A C 1
ATOM 1433 O O . SER A 1 170 ? 12.900 17.189 -1.080 1.00 73.88 170 SER A O 1
ATOM 1435 N N . PRO A 1 171 ? 13.582 15.190 -0.282 1.00 79.12 171 PRO A N 1
ATOM 1436 C CA . PRO A 1 171 ? 14.168 13.839 -0.371 1.00 79.12 171 PRO A CA 1
ATOM 1437 C C . PRO A 1 171 ? 13.174 12.672 -0.151 1.00 79.12 171 PRO A C 1
ATOM 1439 O O . PRO A 1 171 ? 13.531 11.646 0.419 1.00 79.12 171 PRO A O 1
ATOM 1442 N N . GLY A 1 172 ? 11.908 12.833 -0.521 1.00 84.50 172 GLY A N 1
ATOM 1443 C CA . GLY A 1 172 ? 10.856 11.840 -0.329 1.00 84.50 172 GLY A CA 1
ATOM 1444 C C . GLY A 1 172 ? 10.931 10.612 -1.225 1.00 84.50 172 GLY A C 1
ATOM 1445 O O . GLY A 1 172 ? 11.544 10.631 -2.293 1.00 84.50 172 GLY A O 1
ATOM 1446 N N . LEU A 1 173 ? 10.261 9.543 -0.782 1.00 88.81 173 LEU A N 1
ATOM 1447 C CA . LEU A 1 173 ? 10.310 8.231 -1.424 1.00 88.81 173 LEU A CA 1
ATOM 1448 C C . LEU A 1 173 ? 9.853 8.285 -2.883 1.00 88.81 173 LEU A C 1
ATOM 1450 O O . LEU A 1 173 ? 10.463 7.645 -3.728 1.00 88.81 173 LEU A O 1
ATOM 1454 N N . GLY A 1 174 ? 8.837 9.081 -3.213 1.00 88.88 174 GLY A N 1
ATOM 1455 C CA . GLY A 1 174 ? 8.389 9.262 -4.593 1.00 88.88 174 GLY A CA 1
ATOM 1456 C C . GLY A 1 174 ? 9.478 9.822 -5.507 1.00 88.88 174 GLY A C 1
ATOM 1457 O O . GLY A 1 174 ? 9.617 9.351 -6.631 1.00 88.88 174 GLY A O 1
ATOM 1458 N N . ALA A 1 175 ? 10.287 10.772 -5.029 1.00 87.56 175 ALA A N 1
ATOM 1459 C CA . ALA A 1 175 ? 11.420 11.286 -5.798 1.00 87.56 175 ALA A CA 1
ATOM 1460 C C . ALA A 1 175 ? 12.494 10.203 -6.012 1.00 87.56 175 ALA A C 1
ATOM 1462 O O . ALA A 1 175 ? 12.986 10.043 -7.127 1.00 87.56 175 ALA A O 1
ATOM 1463 N N . SER A 1 176 ? 12.806 9.413 -4.978 1.00 90.62 176 SER A N 1
ATOM 1464 C CA . SER A 1 176 ? 13.733 8.276 -5.091 1.00 90.62 176 SER A CA 1
ATOM 1465 C C . SER A 1 176 ? 13.211 7.182 -6.031 1.00 90.62 176 SER A C 1
ATOM 1467 O O . SER A 1 176 ? 13.970 6.619 -6.814 1.00 90.62 176 SER A O 1
ATOM 1469 N N . LEU A 1 177 ? 11.906 6.905 -6.000 1.00 90.81 177 LEU A N 1
ATOM 1470 C CA . LEU A 1 177 ? 11.234 5.960 -6.892 1.00 90.81 177 LEU A CA 1
ATOM 1471 C C . LEU A 1 177 ? 11.270 6.421 -8.356 1.00 90.81 177 LEU A C 1
ATOM 1473 O O . LEU A 1 177 ? 11.373 5.584 -9.257 1.00 90.81 177 LEU A O 1
ATOM 1477 N N . ASP A 1 178 ? 11.167 7.727 -8.606 1.00 88.81 178 ASP A N 1
ATOM 1478 C CA . ASP A 1 178 ? 11.293 8.299 -9.951 1.00 88.81 178 ASP A CA 1
ATOM 1479 C C . ASP A 1 178 ? 12.730 8.186 -10.463 1.00 88.81 178 ASP A C 1
ATOM 1481 O O . ASP A 1 178 ? 12.942 7.794 -11.608 1.00 88.81 178 ASP A O 1
ATOM 1485 N N . GLU A 1 179 ? 13.719 8.483 -9.616 1.00 90.81 179 GLU A N 1
ATOM 1486 C CA . GLU A 1 179 ? 15.136 8.330 -9.957 1.00 90.81 179 GLU A CA 1
ATOM 1487 C C . GLU A 1 179 ? 15.476 6.870 -10.282 1.00 90.81 179 GLU A C 1
ATOM 1489 O O . GLU A 1 179 ? 16.089 6.589 -11.314 1.00 90.81 179 GLU A O 1
ATOM 1494 N N . TYR A 1 180 ? 15.009 5.930 -9.458 1.00 91.94 180 TYR A N 1
ATOM 1495 C CA . TYR A 1 180 ? 15.145 4.498 -9.713 1.00 91.94 180 TYR A CA 1
ATOM 1496 C C . TYR A 1 180 ? 14.535 4.100 -11.067 1.00 91.94 180 TYR A C 1
ATOM 1498 O O . TYR A 1 180 ? 15.207 3.474 -11.893 1.00 91.94 180 TYR A O 1
ATOM 1506 N N . LEU A 1 181 ? 13.290 4.509 -11.338 1.00 89.19 181 LEU A N 1
ATOM 1507 C CA . LEU A 1 181 ? 12.606 4.202 -12.596 1.00 89.19 181 LEU A CA 1
ATOM 1508 C C . LEU A 1 181 ? 13.363 4.781 -13.799 1.00 89.19 181 LEU A C 1
ATOM 1510 O O . LEU A 1 181 ? 13.606 4.064 -14.775 1.00 89.19 181 LEU A O 1
ATOM 1514 N N . HIS A 1 182 ? 13.808 6.036 -13.695 1.00 89.31 182 HIS A N 1
ATOM 1515 C CA . HIS A 1 182 ? 14.598 6.714 -14.718 1.00 89.31 182 HIS A CA 1
ATOM 1516 C C . HIS A 1 182 ? 15.905 5.971 -15.009 1.00 89.31 182 HIS A C 1
ATOM 1518 O O . HIS A 1 182 ? 16.241 5.736 -16.171 1.00 89.31 182 HIS A O 1
ATOM 1524 N N . ASN A 1 183 ? 16.617 5.537 -13.969 1.00 90.88 183 ASN A N 1
ATOM 1525 C CA . ASN A 1 183 ? 17.874 4.806 -14.107 1.00 90.88 183 ASN A CA 1
ATOM 1526 C C . ASN A 1 183 ? 17.674 3.431 -14.762 1.00 90.88 183 ASN A C 1
ATOM 1528 O O . ASN A 1 183 ? 18.491 3.012 -15.587 1.00 90.88 183 ASN A O 1
ATOM 1532 N N . ARG A 1 184 ? 16.572 2.737 -14.444 1.00 90.50 184 ARG A N 1
ATOM 1533 C CA . ARG A 1 184 ? 16.266 1.401 -14.981 1.00 90.50 184 ARG A CA 1
ATOM 1534 C C . ARG A 1 184 ? 15.725 1.435 -16.412 1.00 90.50 184 ARG A C 1
ATOM 1536 O O . ARG A 1 184 ? 16.104 0.586 -17.219 1.00 90.50 184 ARG A O 1
ATOM 1543 N N . ARG A 1 185 ? 14.858 2.395 -16.747 1.00 84.44 185 ARG A N 1
ATOM 1544 C CA . ARG A 1 185 ? 14.185 2.469 -18.060 1.00 84.44 185 ARG A CA 1
ATOM 1545 C C . ARG A 1 185 ? 14.796 3.462 -19.038 1.00 84.44 185 ARG A C 1
ATOM 1547 O O . ARG A 1 185 ? 14.532 3.364 -20.234 1.00 84.44 185 ARG A O 1
ATOM 1554 N N . LYS A 1 186 ? 15.621 4.396 -18.557 1.00 78.62 186 LYS A N 1
ATOM 1555 C CA . LYS A 1 186 ? 16.120 5.549 -19.326 1.00 78.62 186 LYS A CA 1
ATOM 1556 C C . LYS A 1 186 ? 14.989 6.419 -19.892 1.00 78.62 186 LYS A C 1
ATOM 1558 O O . LYS A 1 186 ? 15.176 7.094 -20.904 1.00 78.62 186 LYS A O 1
ATOM 1563 N N . ASP A 1 187 ? 13.824 6.412 -19.246 1.00 70.25 187 ASP A N 1
ATOM 1564 C CA . ASP A 1 187 ? 12.664 7.233 -19.592 1.00 70.25 187 ASP A CA 1
ATOM 1565 C C . ASP A 1 187 ? 12.382 8.262 -18.493 1.00 70.25 187 ASP A C 1
ATOM 1567 O O . ASP A 1 187 ? 12.806 8.112 -17.356 1.00 70.25 187 ASP A O 1
ATOM 1571 N N . LYS A 1 188 ? 11.706 9.364 -18.822 1.00 69.06 188 LYS A N 1
ATOM 1572 C CA . LYS A 1 188 ? 11.337 10.392 -17.830 1.00 69.06 188 LYS A CA 1
ATOM 1573 C C . LYS A 1 188 ? 9.998 10.081 -17.152 1.00 69.06 188 LYS A C 1
ATOM 1575 O O . LYS A 1 188 ? 9.289 11.008 -16.763 1.00 69.06 188 LYS A O 1
ATOM 1580 N N . LEU A 1 189 ? 9.613 8.805 -17.083 1.00 75.25 189 LEU A N 1
ATOM 1581 C CA . LEU A 1 189 ? 8.361 8.432 -16.442 1.00 75.25 189 LEU A CA 1
ATOM 1582 C C . LEU A 1 189 ? 8.481 8.650 -14.937 1.00 75.25 189 LEU A C 1
ATOM 1584 O O . LEU A 1 189 ? 9.508 8.370 -14.322 1.00 75.25 189 LEU A O 1
ATOM 1588 N N . LYS A 1 190 ? 7.403 9.157 -14.348 1.00 80.06 190 LYS A N 1
ATOM 1589 C CA . LYS A 1 190 ? 7.253 9.240 -12.899 1.00 80.06 190 LYS A CA 1
ATOM 1590 C C . LYS A 1 190 ? 6.669 7.920 -12.394 1.00 80.06 190 LYS A C 1
ATOM 1592 O O . LYS A 1 190 ? 5.920 7.243 -13.099 1.00 80.06 190 LYS A O 1
ATOM 1597 N N . ASN A 1 191 ? 7.026 7.551 -11.178 1.00 83.12 191 ASN A N 1
ATOM 1598 C CA . ASN A 1 191 ? 6.603 6.319 -10.539 1.00 83.12 191 ASN A CA 1
ATOM 1599 C C . ASN A 1 191 ? 5.177 6.442 -9.963 1.00 83.12 191 ASN A C 1
ATOM 1601 O O . ASN A 1 191 ? 4.625 7.539 -9.843 1.00 83.12 191 ASN A O 1
ATOM 1605 N N . THR A 1 192 ? 4.579 5.315 -9.588 1.00 79.50 192 THR A N 1
ATOM 1606 C CA . THR A 1 192 ? 3.234 5.206 -9.016 1.00 79.50 192 THR A CA 1
ATOM 1607 C C . THR A 1 192 ? 3.063 6.128 -7.807 1.00 79.50 192 THR A C 1
ATOM 1609 O O . THR A 1 192 ? 3.904 6.159 -6.908 1.00 79.50 192 THR A O 1
ATOM 1612 N N . ARG A 1 193 ? 1.965 6.893 -7.783 1.00 85.00 193 ARG A N 1
ATOM 1613 C CA . ARG A 1 193 ? 1.574 7.770 -6.653 1.00 85.00 193 ARG A CA 1
ATOM 1614 C C . ARG A 1 193 ? 0.224 7.424 -6.048 1.00 85.00 193 ARG A C 1
ATOM 1616 O O . ARG A 1 193 ? -0.091 7.870 -4.948 1.00 85.00 193 ARG A O 1
ATOM 1623 N N . LYS A 1 194 ? -0.573 6.661 -6.784 1.00 86.06 194 LYS A N 1
ATOM 1624 C CA . LYS A 1 194 ? -1.825 6.076 -6.333 1.00 86.06 194 LYS A CA 1
ATOM 1625 C C . LYS A 1 194 ? -1.914 4.658 -6.874 1.00 86.06 194 LYS A C 1
ATOM 1627 O O . LYS A 1 194 ? -1.361 4.380 -7.935 1.00 86.06 194 LYS A O 1
ATOM 1632 N N . PHE A 1 195 ? -2.611 3.809 -6.150 1.00 84.94 195 PHE A N 1
ATOM 1633 C CA . PHE A 1 195 ? -2.933 2.447 -6.540 1.00 84.94 195 PHE A CA 1
ATOM 1634 C C . PHE A 1 195 ? -4.426 2.226 -6.250 1.00 84.94 195 PHE A C 1
ATOM 1636 O O . PHE A 1 195 ? -5.072 3.086 -5.641 1.00 84.94 195 PHE A O 1
ATOM 1643 N N . GLU A 1 196 ? -5.020 1.144 -6.733 1.00 86.44 196 GLU A N 1
ATOM 1644 C CA . GLU A 1 196 ? -6.451 0.891 -6.553 1.00 86.44 196 GLU A CA 1
ATOM 1645 C C . GLU A 1 196 ? -6.670 -0.351 -5.695 1.00 86.44 196 GLU A C 1
ATOM 1647 O O . GLU A 1 196 ? -5.891 -1.291 -5.720 1.00 86.44 196 GLU A O 1
ATOM 1652 N N . ILE A 1 197 ? -7.742 -0.363 -4.910 1.00 87.69 197 ILE A N 1
ATOM 1653 C CA . ILE A 1 197 ? -8.239 -1.576 -4.260 1.00 87.69 197 ILE A CA 1
ATOM 1654 C C . ILE A 1 197 ? -9.612 -1.844 -4.855 1.00 87.69 197 ILE A C 1
ATOM 1656 O O . ILE A 1 197 ? -10.481 -0.970 -4.823 1.00 87.69 197 ILE A O 1
ATOM 1660 N N . THR A 1 198 ? -9.819 -3.027 -5.428 1.00 86.62 198 THR A N 1
ATOM 1661 C CA . THR A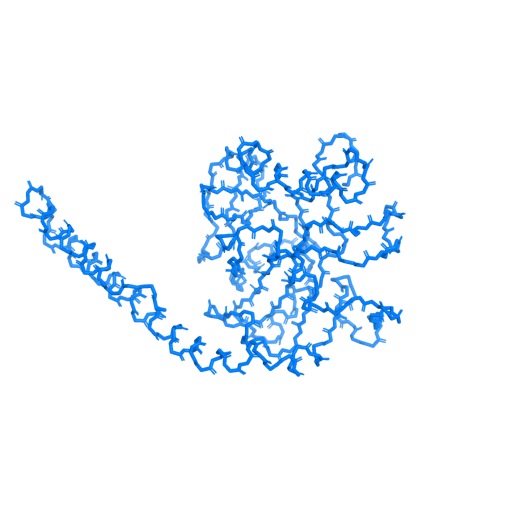 1 198 ? -11.109 -3.395 -6.025 1.00 86.62 198 THR A CA 1
ATOM 1662 C C . THR A 1 198 ? -12.053 -3.977 -4.976 1.00 86.62 198 THR A C 1
ATOM 1664 O O . THR A 1 198 ? -11.637 -4.545 -3.962 1.00 86.62 198 THR A O 1
ATOM 1667 N N . ARG A 1 199 ? -13.357 -3.901 -5.247 1.00 86.56 199 ARG A N 1
ATOM 1668 C CA . ARG A 1 199 ? -14.409 -4.526 -4.436 1.00 86.56 199 ARG A CA 1
ATOM 1669 C C . ARG A 1 199 ? -14.193 -6.027 -4.262 1.00 86.56 199 ARG A C 1
ATOM 1671 O O . ARG A 1 199 ? -14.576 -6.585 -3.240 1.00 86.56 199 ARG A O 1
ATOM 1678 N N . ASN A 1 200 ? -13.551 -6.679 -5.229 1.00 83.25 200 ASN A N 1
ATOM 1679 C CA . ASN A 1 200 ? -13.251 -8.103 -5.157 1.00 83.25 200 ASN A CA 1
ATOM 1680 C C . ASN A 1 200 ? -12.273 -8.441 -4.025 1.00 83.25 200 ASN A C 1
ATOM 1682 O O . ASN A 1 200 ? -12.470 -9.446 -3.345 1.00 83.25 200 ASN A O 1
ATOM 1686 N N . 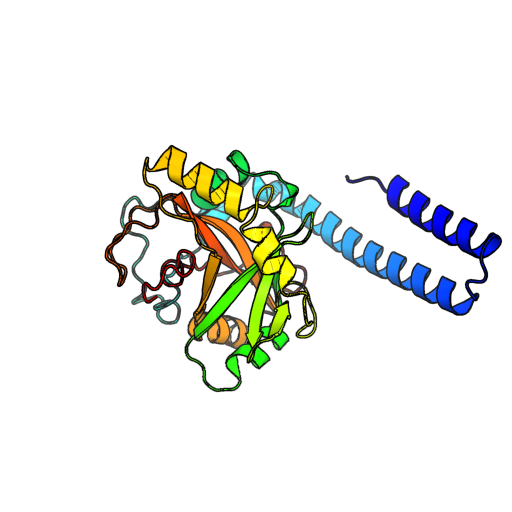VAL A 1 201 ? -11.280 -7.580 -3.782 1.00 86.06 201 VAL A N 1
ATOM 1687 C CA . VAL A 1 201 ? -10.352 -7.706 -2.648 1.00 86.06 201 VAL A CA 1
ATOM 1688 C C . VAL A 1 201 ? -11.108 -7.573 -1.322 1.00 86.06 201 VAL A C 1
ATOM 1690 O O . VAL A 1 201 ? -10.942 -8.403 -0.430 1.00 86.06 201 VAL A O 1
ATOM 1693 N N . PHE A 1 202 ? -11.978 -6.563 -1.210 1.00 90.19 202 PHE A N 1
ATOM 1694 C CA . PHE A 1 202 ? -12.796 -6.333 -0.015 1.00 90.19 202 PHE A CA 1
ATOM 1695 C C . PHE A 1 202 ? -13.771 -7.481 0.272 1.00 90.19 202 PHE A C 1
ATOM 1697 O O . PHE A 1 202 ? -13.869 -7.943 1.406 1.00 90.19 202 PHE A O 1
ATOM 1704 N N . GLU A 1 203 ? -14.493 -7.960 -0.738 1.00 88.50 203 GLU A N 1
ATOM 1705 C CA . GLU A 1 203 ? -15.443 -9.055 -0.538 1.00 88.50 203 GLU A CA 1
ATOM 1706 C C . GLU A 1 203 ? -14.738 -10.339 -0.107 1.00 88.50 203 GLU A C 1
ATOM 1708 O O . GLU A 1 203 ? -15.230 -11.017 0.782 1.00 88.50 203 GLU A O 1
ATOM 1713 N N . TYR A 1 204 ? -13.544 -10.630 -0.626 1.00 85.62 204 TYR A N 1
ATOM 1714 C CA . TYR A 1 204 ? -12.770 -11.775 -0.149 1.00 85.62 204 TYR A CA 1
ATOM 1715 C C . TYR A 1 204 ? -12.313 -11.624 1.305 1.00 85.62 204 TYR A C 1
ATOM 1717 O O . TYR A 1 204 ? -12.423 -12.581 2.071 1.00 85.62 204 TYR A O 1
ATOM 1725 N N . LEU A 1 205 ? -11.818 -10.437 1.694 1.00 88.25 205 LEU A N 1
ATOM 1726 C CA . LEU A 1 205 ? -11.472 -10.121 3.086 1.00 88.25 205 LEU A CA 1
ATOM 1727 C C . LEU A 1 205 ? -12.651 -10.463 4.009 1.00 88.25 205 LEU A C 1
ATOM 1729 O O . LEU A 1 205 ? -12.483 -11.170 5.004 1.00 88.25 205 LEU A O 1
ATOM 1733 N N . LYS A 1 206 ? -13.847 -10.000 3.627 1.00 90.06 206 LYS A N 1
ATOM 1734 C CA . LYS A 1 206 ? -15.093 -10.198 4.368 1.00 90.06 206 LYS A CA 1
ATOM 1735 C C . LYS A 1 206 ? -15.551 -11.659 4.378 1.00 90.06 206 LYS A C 1
ATOM 1737 O O . LYS A 1 206 ? -15.805 -12.203 5.446 1.00 90.06 206 LYS A O 1
ATOM 1742 N N . ASP A 1 207 ? -15.623 -12.308 3.220 1.00 87.75 207 ASP A N 1
ATOM 1743 C CA . ASP A 1 207 ? -16.134 -13.678 3.067 1.00 87.75 207 ASP A CA 1
ATOM 1744 C C . ASP A 1 207 ? -15.268 -14.711 3.798 1.00 87.75 207 ASP A C 1
ATOM 1746 O O . ASP A 1 207 ? -15.760 -15.740 4.267 1.00 87.75 207 ASP A O 1
ATOM 1750 N N . LYS A 1 208 ? -13.964 -14.441 3.900 1.00 84.56 208 LYS A N 1
ATOM 1751 C CA . LYS A 1 208 ? -13.003 -15.283 4.618 1.00 84.56 208 LYS A CA 1
ATOM 1752 C C . LYS A 1 208 ? -12.860 -14.932 6.098 1.00 84.56 208 LYS A C 1
ATOM 1754 O O . LYS A 1 208 ? -12.139 -15.639 6.796 1.00 84.56 208 LYS A O 1
ATOM 1759 N N . ASN A 1 209 ? -13.576 -13.917 6.586 1.00 87.25 209 ASN A N 1
ATOM 1760 C CA . ASN A 1 209 ? -13.500 -13.417 7.962 1.00 87.25 209 ASN A CA 1
ATOM 1761 C C . ASN A 1 209 ? -12.072 -13.041 8.396 1.00 87.25 209 ASN A C 1
ATOM 1763 O O . ASN A 1 209 ? -11.662 -13.345 9.515 1.00 87.25 209 ASN A O 1
ATOM 1767 N N . TYR A 1 210 ? -11.309 -12.399 7.513 1.00 88.69 210 TYR A N 1
ATOM 1768 C CA . TYR A 1 210 ? -10.032 -11.795 7.889 1.00 88.69 210 TYR A CA 1
ATOM 1769 C C . TYR A 1 210 ? -10.258 -10.430 8.543 1.00 88.69 210 TYR A C 1
ATOM 1771 O O . TYR A 1 210 ? -11.174 -9.696 8.170 1.00 88.69 210 TYR A O 1
ATOM 1779 N N . GLU A 1 211 ? -9.391 -10.059 9.483 1.00 91.69 211 GLU A N 1
ATOM 1780 C CA . GLU A 1 211 ? -9.499 -8.778 10.188 1.00 91.69 211 GLU A CA 1
ATOM 1781 C C . GLU A 1 211 ? -8.834 -7.631 9.418 1.00 91.69 211 GLU A C 1
ATOM 1783 O O . GLU A 1 211 ? -9.192 -6.471 9.617 1.00 91.69 211 GLU A O 1
ATOM 1788 N N . ALA A 1 212 ? -7.872 -7.921 8.534 1.00 92.12 212 ALA A N 1
ATOM 1789 C CA . ALA A 1 212 ? -7.117 -6.897 7.821 1.00 92.12 212 ALA A CA 1
ATOM 1790 C C . ALA A 1 212 ? -6.607 -7.339 6.441 1.00 92.12 212 ALA A C 1
ATOM 1792 O O . ALA A 1 212 ? -6.200 -8.485 6.226 1.00 92.12 212 ALA A O 1
ATOM 1793 N N . MET A 1 213 ? -6.557 -6.376 5.515 1.00 91.94 213 MET A N 1
ATOM 1794 C CA . MET A 1 213 ? -5.689 -6.438 4.339 1.00 91.94 213 MET A CA 1
ATOM 1795 C C . MET A 1 213 ? -4.282 -6.037 4.764 1.00 91.94 213 MET A C 1
ATOM 1797 O O . MET A 1 213 ? -4.104 -5.013 5.423 1.00 91.94 213 MET A O 1
ATOM 1801 N N . ILE A 1 214 ? -3.290 -6.818 4.362 1.00 90.19 214 ILE A N 1
ATOM 1802 C CA . ILE A 1 214 ? -1.887 -6.608 4.702 1.00 90.19 214 ILE A CA 1
ATOM 1803 C C . ILE A 1 214 ? -1.141 -6.215 3.426 1.00 90.19 214 ILE A C 1
ATOM 1805 O O . ILE A 1 214 ? -1.091 -6.993 2.478 1.00 90.19 214 ILE A O 1
ATOM 1809 N N . LEU A 1 215 ? -0.592 -5.005 3.382 1.00 89.94 215 LEU A N 1
ATOM 1810 C CA . LEU A 1 215 ? -0.004 -4.397 2.195 1.00 89.94 215 LEU A CA 1
ATOM 1811 C C . LEU A 1 215 ? 1.507 -4.230 2.358 1.00 89.94 215 LEU A C 1
ATOM 1813 O O . LEU A 1 215 ? 1.981 -3.692 3.363 1.00 89.94 215 LEU A O 1
ATOM 1817 N N . PHE A 1 216 ? 2.246 -4.644 1.331 1.00 86.56 216 PHE A N 1
ATOM 1818 C CA . PHE A 1 216 ? 3.706 -4.609 1.296 1.00 86.56 216 PHE A CA 1
ATOM 1819 C C . PHE A 1 216 ? 4.216 -3.818 0.110 1.00 86.56 216 PHE A C 1
ATOM 1821 O O . PHE A 1 216 ? 3.769 -4.091 -1.008 1.00 86.56 216 PHE A O 1
ATOM 1828 N N . PRO A 1 217 ? 5.162 -2.892 0.327 1.00 88.25 217 PRO A N 1
ATOM 1829 C CA . PRO A 1 217 ? 5.815 -2.199 -0.767 1.00 88.25 217 PRO A CA 1
ATOM 1830 C C . PRO A 1 217 ? 6.549 -3.205 -1.655 1.00 88.25 217 PRO A C 1
ATOM 1832 O O . PRO A 1 217 ? 7.206 -4.133 -1.175 1.00 88.25 217 PRO A O 1
ATOM 1835 N N . ALA A 1 218 ? 6.431 -3.019 -2.962 1.00 88.44 218 ALA A N 1
ATOM 1836 C CA . ALA A 1 218 ? 7.064 -3.870 -3.951 1.00 88.44 218 ALA A CA 1
ATOM 1837 C C . ALA A 1 218 ? 7.419 -3.072 -5.207 1.00 88.44 218 ALA A C 1
ATOM 1839 O O . ALA A 1 218 ? 6.826 -2.031 -5.499 1.00 88.44 218 ALA A O 1
ATOM 1840 N N . ILE A 1 219 ? 8.367 -3.594 -5.980 1.00 89.31 219 ILE A N 1
ATOM 1841 C CA . ILE A 1 219 ? 8.645 -3.127 -7.334 1.00 89.31 219 ILE A CA 1
ATOM 1842 C C . ILE A 1 219 ? 8.118 -4.168 -8.312 1.00 89.31 219 ILE A C 1
ATOM 1844 O O . ILE A 1 219 ? 8.455 -5.344 -8.226 1.00 89.31 219 ILE A O 1
ATOM 1848 N N . CYS A 1 220 ? 7.280 -3.739 -9.250 1.00 86.31 220 CYS A N 1
ATOM 1849 C CA . CYS A 1 220 ? 6.776 -4.569 -10.329 1.00 86.31 220 CYS A CA 1
ATOM 1850 C C . CYS A 1 220 ? 7.938 -5.109 -11.173 1.00 86.31 220 CYS A C 1
ATOM 1852 O O . CYS A 1 220 ? 8.652 -4.338 -11.793 1.00 86.31 220 CYS A O 1
ATOM 1854 N N . MET A 1 221 ? 8.155 -6.420 -11.217 1.00 84.38 221 MET A N 1
ATOM 1855 C CA . MET A 1 221 ? 9.236 -7.033 -12.002 1.00 84.38 221 MET A CA 1
ATOM 1856 C C . MET A 1 221 ? 8.738 -7.689 -13.286 1.00 84.38 221 MET A C 1
ATOM 1858 O O . MET A 1 221 ? 9.546 -8.076 -14.139 1.00 84.38 221 MET A O 1
ATOM 1862 N N . ASP A 1 222 ? 7.419 -7.803 -13.442 1.00 76.69 222 ASP A N 1
ATOM 1863 C CA . ASP A 1 222 ? 6.822 -8.309 -14.664 1.00 76.69 222 ASP A CA 1
ATOM 1864 C C . ASP A 1 222 ? 6.902 -7.266 -15.784 1.00 76.69 222 ASP A C 1
ATOM 1866 O O . ASP A 1 222 ? 6.971 -6.058 -15.567 1.00 76.69 222 ASP A O 1
ATOM 1870 N N . ASN A 1 223 ? 6.968 -7.761 -17.014 1.00 75.69 223 ASN A N 1
ATOM 1871 C CA . ASN A 1 223 ? 6.887 -6.933 -18.210 1.00 75.69 223 ASN A CA 1
ATOM 1872 C C . ASN A 1 223 ? 5.516 -7.098 -18.870 1.00 75.69 223 ASN A C 1
ATOM 1874 O O . ASN A 1 223 ? 5.426 -7.115 -20.098 1.00 75.69 223 ASN A O 1
ATOM 1878 N N . ASP A 1 224 ? 4.479 -7.316 -18.059 1.00 67.88 224 ASP A N 1
ATOM 1879 C CA . ASP A 1 224 ? 3.142 -7.547 -18.577 1.00 67.88 224 ASP A CA 1
ATOM 1880 C C . ASP A 1 224 ? 2.609 -6.250 -19.197 1.00 67.88 224 ASP A C 1
ATOM 1882 O O . ASP A 1 224 ? 2.658 -5.177 -18.596 1.00 67.88 224 ASP A O 1
ATOM 1886 N N . THR A 1 225 ? 2.155 -6.352 -20.443 1.00 69.50 225 THR A N 1
ATOM 1887 C CA . THR A 1 225 ? 1.596 -5.233 -21.215 1.00 69.50 225 THR A CA 1
ATOM 1888 C C . THR A 1 225 ? 0.103 -5.420 -21.473 1.00 69.50 225 THR A C 1
ATOM 1890 O O . THR A 1 225 ? -0.501 -4.618 -22.181 1.00 69.50 225 THR A O 1
ATOM 1893 N N . ASN A 1 226 ? -0.523 -6.437 -20.870 1.00 61.03 226 ASN A N 1
ATOM 1894 C CA . ASN A 1 226 ? -1.954 -6.717 -20.977 1.00 61.03 226 ASN A CA 1
ATOM 1895 C C . ASN A 1 226 ? -2.795 -5.853 -20.019 1.00 61.03 226 ASN A C 1
ATOM 1897 O O . ASN A 1 226 ? -3.731 -6.330 -19.390 1.00 61.03 226 ASN A O 1
ATOM 1901 N N . ASN A 1 227 ? -2.478 -4.563 -19.914 1.00 62.31 227 ASN A N 1
ATOM 1902 C CA . ASN A 1 227 ? -3.259 -3.575 -19.164 1.00 62.31 227 ASN A CA 1
ATOM 1903 C C . ASN A 1 227 ? -3.936 -2.574 -20.120 1.00 62.31 227 ASN A C 1
ATOM 1905 O O . ASN A 1 227 ? -3.544 -2.483 -21.290 1.00 62.31 227 ASN A O 1
ATOM 1909 N N . PRO A 1 228 ? -4.933 -1.791 -19.659 1.00 58.44 228 PRO A N 1
ATOM 1910 C CA . PRO A 1 228 ? -5.639 -0.824 -20.503 1.00 58.44 228 PRO A CA 1
ATOM 1911 C C . PRO A 1 228 ? -4.719 0.177 -21.219 1.00 58.44 228 PRO A C 1
ATOM 1913 O O . PRO A 1 228 ? -5.018 0.588 -22.341 1.00 58.44 228 PRO A O 1
ATOM 1916 N N . SER A 1 229 ? -3.586 0.532 -20.602 1.00 62.47 229 SER A N 1
ATOM 1917 C CA . SER A 1 229 ? -2.590 1.450 -21.166 1.00 62.47 229 SER A CA 1
ATOM 1918 C C . SER A 1 229 ? -1.664 0.792 -22.196 1.00 62.47 229 SER A C 1
ATOM 1920 O O . SER A 1 229 ? -0.997 1.501 -22.944 1.00 62.47 229 SER A O 1
ATOM 1922 N N . LYS A 1 230 ? -1.615 -0.547 -22.267 1.00 70.88 230 LYS A N 1
ATOM 1923 C CA . LYS A 1 230 ? -0.649 -1.329 -23.063 1.00 70.88 230 LYS A CA 1
ATOM 1924 C C . LYS A 1 230 ? 0.814 -0.976 -22.779 1.00 70.88 230 LYS A C 1
ATOM 1926 O O . LYS A 1 230 ? 1.679 -1.112 -23.646 1.00 70.88 230 LYS A O 1
ATOM 1931 N N . GLU A 1 231 ? 1.097 -0.514 -21.566 1.00 72.00 231 GLU A N 1
ATOM 1932 C CA . GLU A 1 231 ? 2.436 -0.120 -21.136 1.00 72.00 231 GLU A CA 1
ATOM 1933 C C . GLU A 1 231 ? 3.023 -1.172 -20.211 1.00 72.00 231 GLU A C 1
ATOM 1935 O O . GLU A 1 231 ? 2.322 -1.756 -19.399 1.00 72.00 231 GLU A O 1
ATOM 1940 N N . SER A 1 232 ? 4.333 -1.390 -20.265 1.00 78.12 232 SER A N 1
ATOM 1941 C CA . SER A 1 232 ? 4.972 -2.200 -19.231 1.00 78.12 232 SER A CA 1
ATOM 1942 C C . SER A 1 232 ? 4.915 -1.454 -17.900 1.00 78.12 232 SER A C 1
ATOM 1944 O O . SER A 1 232 ? 5.280 -0.272 -17.849 1.00 78.12 232 SER A O 1
ATOM 1946 N N . TYR A 1 233 ? 4.575 -2.145 -16.813 1.00 79.38 233 TYR A N 1
ATOM 1947 C CA . TYR A 1 233 ? 4.696 -1.618 -15.448 1.00 79.38 233 TYR A CA 1
ATOM 1948 C C . TYR A 1 233 ? 5.985 -2.037 -14.734 1.00 79.38 233 TYR A C 1
ATOM 1950 O O . TYR A 1 233 ? 6.223 -1.597 -13.615 1.00 79.38 233 TYR A O 1
ATOM 1958 N N . LYS A 1 234 ? 6.878 -2.782 -15.398 1.00 85.88 234 LYS A N 1
ATOM 1959 C CA . LYS A 1 234 ? 8.195 -3.163 -14.867 1.00 85.88 234 LYS A CA 1
ATOM 1960 C C . LYS A 1 234 ? 8.956 -2.000 -14.212 1.00 85.88 234 LYS A C 1
ATOM 1962 O O . LYS A 1 234 ? 9.075 -0.937 -14.806 1.00 85.88 234 LYS A O 1
ATOM 1967 N N . TYR A 1 235 ? 9.550 -2.191 -13.050 1.00 88.38 235 TYR A N 1
ATOM 1968 C CA . TYR A 1 235 ? 10.234 -1.190 -12.233 1.00 88.38 235 TYR A CA 1
ATOM 1969 C C . TYR A 1 235 ? 9.328 -0.125 -11.587 1.00 88.38 235 TYR A C 1
ATOM 1971 O O . TYR A 1 235 ? 9.827 0.750 -10.879 1.00 88.38 235 TYR A O 1
ATOM 1979 N N . ARG A 1 236 ? 8.001 -0.176 -11.775 1.00 87.50 236 ARG A N 1
ATOM 1980 C CA . ARG A 1 236 ? 7.087 0.703 -11.033 1.00 87.50 236 ARG A CA 1
ATOM 1981 C C . ARG A 1 236 ? 6.837 0.171 -9.626 1.00 87.50 236 ARG A C 1
ATOM 1983 O O . ARG A 1 236 ? 6.686 -1.026 -9.412 1.00 87.50 236 ARG A O 1
ATOM 1990 N N . TYR A 1 237 ? 6.760 1.094 -8.687 1.00 88.94 237 TYR A N 1
ATOM 1991 C CA . TYR A 1 237 ? 6.314 0.886 -7.324 1.00 88.94 237 TYR A CA 1
ATOM 1992 C C . TYR A 1 237 ? 4.857 0.444 -7.287 1.00 88.94 237 TYR A C 1
ATOM 1994 O O . TYR A 1 237 ? 4.031 0.930 -8.060 1.00 88.94 237 TYR A O 1
ATOM 2002 N N . THR A 1 238 ? 4.546 -0.476 -6.389 1.00 87.38 238 THR A N 1
ATOM 2003 C CA . THR A 1 238 ? 3.214 -1.047 -6.200 1.00 87.38 238 THR A CA 1
ATOM 2004 C C . THR A 1 238 ? 3.127 -1.688 -4.817 1.00 87.38 238 THR A C 1
ATOM 2006 O O . THR A 1 238 ? 4.093 -1.681 -4.050 1.00 87.38 238 THR A O 1
ATOM 2009 N N . TYR A 1 239 ? 1.958 -2.233 -4.500 1.00 87.00 239 TYR A N 1
ATOM 2010 C CA . TYR A 1 239 ? 1.727 -3.024 -3.312 1.00 87.00 239 TYR A CA 1
ATOM 2011 C C . TYR A 1 239 ? 1.363 -4.462 -3.656 1.00 87.00 239 TYR A C 1
ATOM 2013 O O . TYR A 1 239 ? 0.547 -4.746 -4.535 1.00 87.00 239 TYR A O 1
ATOM 2021 N N . MET A 1 240 ? 1.936 -5.371 -2.878 1.00 85.00 240 MET A N 1
ATOM 2022 C CA . MET A 1 240 ? 1.405 -6.716 -2.718 1.00 85.00 240 MET A CA 1
ATOM 2023 C C . MET A 1 240 ? 0.406 -6.703 -1.571 1.00 85.00 240 MET A C 1
ATOM 2025 O O . MET A 1 240 ? 0.738 -6.252 -0.477 1.00 85.00 240 MET A O 1
ATOM 2029 N N . ILE A 1 241 ? -0.799 -7.201 -1.812 1.00 87.31 241 ILE A N 1
ATOM 2030 C CA . ILE A 1 241 ? -1.879 -7.261 -0.830 1.00 87.31 241 ILE A CA 1
ATOM 2031 C C . ILE A 1 241 ? -2.079 -8.715 -0.428 1.00 87.31 241 ILE A C 1
ATOM 2033 O O . ILE A 1 241 ? -2.216 -9.593 -1.271 1.00 87.31 241 ILE A O 1
ATOM 2037 N N . SER A 1 242 ? -2.123 -8.985 0.862 1.00 86.12 242 SER A N 1
ATOM 2038 C CA . SER A 1 242 ? -2.533 -10.268 1.412 1.00 86.12 242 SER A CA 1
ATOM 2039 C C . SER A 1 242 ? -3.540 -10.047 2.536 1.00 86.12 242 SER A C 1
ATOM 2041 O O . SER A 1 242 ? -4.050 -8.940 2.706 1.00 86.12 242 SER A O 1
ATOM 2043 N N . PHE A 1 243 ? -3.865 -11.094 3.282 1.00 85.88 243 PHE A N 1
ATOM 2044 C CA . PHE A 1 243 ? -4.927 -11.071 4.277 1.00 85.88 243 PHE A CA 1
ATOM 2045 C C . PHE A 1 243 ? -4.492 -11.772 5.557 1.00 85.88 243 PHE A C 1
ATOM 2047 O O . PHE A 1 243 ? -3.785 -12.784 5.514 1.00 85.88 243 PHE A O 1
ATOM 2054 N N . GLY A 1 244 ? -4.931 -11.231 6.689 1.00 86.31 244 GLY A N 1
ATOM 2055 C CA . GLY A 1 244 ? -4.602 -11.756 8.005 1.00 86.31 244 GLY A CA 1
ATOM 2056 C C . GLY A 1 244 ? -5.357 -11.050 9.124 1.00 86.31 244 GLY A C 1
ATOM 2057 O O . GLY A 1 244 ? -6.391 -10.417 8.901 1.00 86.31 244 GLY A O 1
ATOM 2058 N N . ASP A 1 245 ? -4.813 -11.182 10.324 1.00 84.44 245 ASP A N 1
ATOM 2059 C CA . ASP A 1 245 ? -5.302 -10.550 11.546 1.00 84.44 245 ASP A CA 1
ATOM 2060 C C . ASP A 1 245 ? -4.766 -9.105 11.638 1.00 84.44 245 ASP A C 1
ATOM 2062 O O . ASP A 1 245 ? -3.787 -8.752 10.971 1.00 84.44 245 ASP A O 1
ATOM 2066 N N . GLU A 1 246 ? -5.310 -8.267 12.529 1.00 82.62 246 GLU A N 1
ATOM 2067 C CA . GLU A 1 246 ? -4.821 -6.882 12.728 1.00 82.62 246 GLU A CA 1
ATOM 2068 C C . GLU A 1 246 ? -3.340 -6.805 13.143 1.00 82.62 246 GLU A C 1
ATOM 2070 O O . GLU A 1 246 ? -2.682 -5.773 13.015 1.00 82.62 246 GLU A O 1
ATOM 2075 N N . THR A 1 247 ? -2.807 -7.912 13.654 1.00 78.62 247 THR A N 1
ATOM 2076 C CA . THR A 1 247 ? -1.418 -8.046 14.115 1.00 78.62 247 THR A CA 1
ATOM 2077 C C . THR A 1 247 ? -0.519 -8.767 13.117 1.00 78.62 247 THR A C 1
ATOM 2079 O O . THR A 1 247 ? 0.680 -8.882 13.363 1.00 78.62 247 THR A O 1
ATOM 2082 N N . SER A 1 248 ? -1.070 -9.255 12.002 1.00 73.50 248 SER A N 1
ATOM 2083 C CA . SER A 1 248 ? -0.317 -10.044 11.031 1.00 73.50 248 SER A CA 1
ATOM 2084 C C . SER A 1 248 ? 0.772 -9.230 10.349 1.00 73.50 248 SER A C 1
ATOM 2086 O O . SER A 1 248 ? 0.622 -8.039 10.066 1.00 73.50 248 SER A O 1
ATOM 2088 N N . ASP A 1 249 ? 1.877 -9.902 10.062 1.00 70.31 249 ASP A N 1
ATOM 2089 C CA . ASP A 1 249 ? 2.935 -9.429 9.177 1.00 70.31 249 ASP A CA 1
ATOM 2090 C C . ASP A 1 249 ? 2.967 -10.262 7.875 1.00 70.31 249 ASP A C 1
ATOM 2092 O O . ASP A 1 249 ? 2.231 -11.242 7.752 1.00 70.31 249 ASP A O 1
ATOM 2096 N N . PHE A 1 250 ? 3.829 -9.937 6.900 1.00 63.16 250 PHE A N 1
ATOM 2097 C CA . PHE A 1 250 ? 3.938 -10.697 5.632 1.00 63.16 250 PHE A CA 1
ATOM 2098 C C . PHE A 1 250 ? 4.271 -12.167 5.859 1.00 63.16 250 PHE A C 1
ATOM 2100 O O . PHE A 1 250 ? 4.136 -13.015 4.983 1.00 63.16 250 PHE A O 1
ATOM 2107 N N . ASN A 1 251 ? 4.819 -12.470 7.024 1.00 58.19 251 ASN A N 1
ATOM 2108 C CA . ASN A 1 251 ? 5.298 -13.804 7.339 1.00 58.19 251 ASN A CA 1
ATOM 2109 C C . ASN A 1 251 ? 4.184 -14.693 7.883 1.00 58.19 251 ASN A C 1
ATOM 2111 O O . ASN A 1 251 ? 4.353 -15.909 7.924 1.00 58.19 251 ASN A O 1
ATOM 2115 N N . ASP A 1 252 ? 3.044 -14.095 8.233 1.00 57.12 252 ASP A N 1
ATOM 2116 C CA . ASP A 1 252 ? 1.896 -14.771 8.832 1.00 57.12 252 ASP A CA 1
ATOM 2117 C C . ASP A 1 252 ? 0.804 -15.108 7.808 1.00 57.12 252 ASP A C 1
ATOM 2119 O O . ASP A 1 252 ? -0.272 -15.574 8.185 1.00 57.12 252 ASP A O 1
ATOM 2123 N N . LEU A 1 253 ? 1.058 -14.866 6.517 1.00 57.62 253 LEU A N 1
ATOM 2124 C CA . LEU A 1 253 ? 0.053 -14.965 5.461 1.00 57.62 253 LEU A CA 1
ATOM 2125 C C . LEU A 1 253 ? -0.439 -16.395 5.284 1.00 57.62 253 LEU A C 1
ATOM 2127 O O . LEU A 1 253 ? 0.354 -17.335 5.194 1.00 57.62 253 LEU A O 1
ATOM 2131 N N . ARG A 1 254 ? -1.763 -16.556 5.205 1.00 53.66 254 ARG A N 1
ATOM 2132 C CA . ARG A 1 254 ? -2.368 -17.890 5.216 1.00 53.66 254 ARG A CA 1
ATOM 2133 C C . ARG A 1 254 ? -2.856 -18.384 3.862 1.00 53.66 254 ARG A C 1
ATOM 2135 O O . ARG A 1 254 ? -2.677 -19.569 3.621 1.00 53.66 254 ARG A O 1
ATOM 2142 N N . GLU A 1 255 ? -3.431 -17.568 2.967 1.00 55.66 255 GLU A N 1
ATOM 2143 C CA . GLU A 1 255 ? -4.168 -18.182 1.833 1.00 55.66 255 GLU A CA 1
ATOM 2144 C C . GLU A 1 255 ? -4.184 -17.435 0.485 1.00 55.66 255 GLU A C 1
ATOM 2146 O O . GLU A 1 255 ? -4.427 -18.084 -0.529 1.00 55.66 255 GLU A O 1
ATOM 2151 N N . ALA A 1 256 ? -3.903 -16.128 0.400 1.00 64.69 256 ALA A N 1
ATOM 2152 C CA . ALA A 1 256 ? -3.961 -15.418 -0.886 1.00 64.69 256 ALA A CA 1
ATOM 2153 C C . ALA A 1 256 ? -3.083 -14.166 -0.917 1.00 64.69 256 ALA A C 1
ATOM 2155 O O . ALA A 1 256 ? -3.031 -13.417 0.060 1.00 64.69 256 ALA A O 1
ATOM 2156 N N . VAL A 1 257 ? -2.427 -13.928 -2.054 1.00 71.75 257 VAL A N 1
ATOM 2157 C CA . VAL A 1 257 ? -1.694 -12.689 -2.321 1.00 71.75 257 VAL A CA 1
ATOM 2158 C C . VAL A 1 257 ? -2.148 -12.132 -3.665 1.00 71.75 257 VAL A C 1
ATOM 2160 O O . VAL A 1 257 ? -2.287 -12.856 -4.646 1.00 71.75 257 VAL A O 1
ATOM 2163 N N . ILE A 1 258 ? -2.399 -10.836 -3.700 1.00 74.50 258 ILE A N 1
ATOM 2164 C CA . ILE A 1 258 ? -2.936 -10.099 -4.831 1.00 74.50 258 ILE A CA 1
ATOM 2165 C C . ILE A 1 258 ? -1.945 -9.005 -5.177 1.00 74.50 258 ILE A C 1
ATOM 2167 O O . ILE A 1 258 ? -1.390 -8.353 -4.292 1.00 74.50 258 ILE A O 1
ATOM 2171 N N . PHE A 1 259 ? -1.715 -8.812 -6.465 1.00 73.25 259 PHE A N 1
ATOM 2172 C CA . PHE A 1 259 ? -0.807 -7.788 -6.949 1.00 73.25 259 PHE A CA 1
ATOM 2173 C C . PHE A 1 259 ? -1.605 -6.674 -7.618 1.00 73.25 259 PHE A C 1
ATOM 2175 O O . PHE A 1 259 ? -2.409 -6.958 -8.510 1.00 73.25 259 PHE A O 1
ATOM 2182 N N . ASP A 1 260 ? -1.393 -5.415 -7.222 1.00 70.88 260 ASP A N 1
ATOM 2183 C CA . ASP A 1 260 ? -1.998 -4.309 -7.961 1.00 70.88 260 ASP A CA 1
ATOM 2184 C C . ASP A 1 260 ? -1.209 -4.032 -9.248 1.00 70.88 260 ASP A C 1
ATOM 2186 O O . ASP A 1 260 ? -0.152 -3.393 -9.233 1.00 70.88 260 ASP A O 1
ATOM 2190 N N . ARG A 1 261 ? -1.738 -4.538 -10.367 1.00 64.50 261 ARG A N 1
ATOM 2191 C CA . ARG A 1 261 ? -1.272 -4.225 -11.725 1.00 64.50 261 ARG A CA 1
ATOM 2192 C C . ARG A 1 261 ? -2.072 -3.107 -12.384 1.00 64.50 261 ARG A C 1
ATOM 2194 O O . ARG A 1 261 ? -1.521 -2.377 -13.194 1.00 64.50 261 ARG A O 1
ATOM 2201 N N . ASN A 1 262 ? -3.356 -2.976 -12.065 1.00 57.22 262 ASN A N 1
ATOM 2202 C CA . ASN A 1 262 ? -4.306 -2.183 -12.852 1.00 57.22 262 ASN A CA 1
ATOM 2203 C C . ASN A 1 262 ? -4.525 -0.763 -12.309 1.00 57.22 262 ASN A C 1
ATOM 2205 O O . ASN A 1 262 ? -4.964 0.113 -13.052 1.00 57.22 262 ASN A O 1
ATOM 2209 N N . GLY A 1 263 ? -4.188 -0.515 -11.042 1.00 56.84 263 GLY A N 1
ATOM 2210 C CA . GLY A 1 263 ? -4.305 0.781 -10.379 1.00 56.84 263 GLY A CA 1
ATOM 2211 C C . GLY A 1 263 ? -3.057 1.663 -10.463 1.00 56.84 263 GLY A C 1
ATOM 2212 O O . GLY A 1 263 ? -3.082 2.789 -9.960 1.00 56.84 263 GLY A O 1
ATOM 2213 N N . LEU A 1 264 ? -1.973 1.191 -11.096 1.00 65.12 264 LEU A N 1
ATOM 2214 C CA . LEU A 1 264 ? -0.670 1.867 -11.128 1.00 65.12 264 LEU A CA 1
ATOM 2215 C C . LEU A 1 264 ? -0.663 3.090 -12.048 1.00 65.12 264 LEU A C 1
ATOM 2217 O O . LEU A 1 264 ? -0.228 3.035 -13.201 1.00 65.12 264 LEU A O 1
ATOM 2221 N N . CYS A 1 265 ? -1.101 4.228 -11.515 1.00 60.47 265 CYS A N 1
ATOM 2222 C CA . CYS A 1 265 ? -1.085 5.489 -12.242 1.00 60.47 265 CYS A CA 1
ATOM 2223 C C . CYS A 1 265 ? 0.136 6.348 -11.839 1.00 60.47 265 CYS A C 1
ATOM 2225 O O . CYS A 1 265 ? 0.357 6.587 -10.639 1.00 60.47 265 CYS A O 1
ATOM 2227 N N . PRO A 1 266 ? 0.926 6.848 -12.812 1.00 54.34 266 PRO A N 1
ATOM 2228 C CA . PRO A 1 266 ? 1.867 7.933 -12.562 1.00 54.34 266 PRO A CA 1
ATOM 2229 C C . PRO A 1 266 ? 1.089 9.206 -12.151 1.00 54.34 266 PRO A C 1
ATOM 2231 O O . PRO A 1 266 ? -0.125 9.280 -12.338 1.00 54.34 266 PRO A 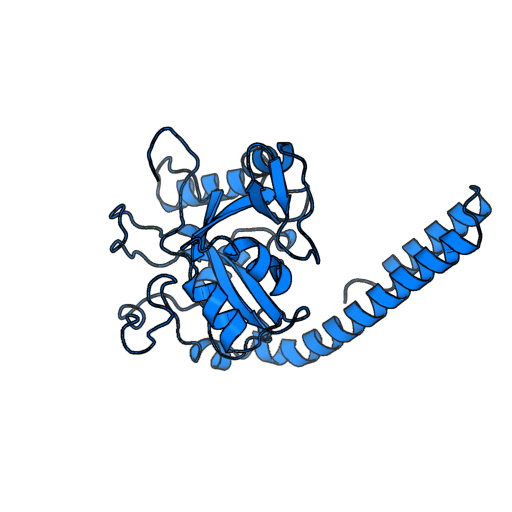O 1
ATOM 2234 N N . PRO A 1 267 ? 1.731 10.207 -11.529 1.00 46.41 267 PRO A N 1
ATOM 2235 C CA . PRO A 1 267 ? 1.061 11.440 -11.113 1.00 46.41 267 PRO A CA 1
ATOM 2236 C C . PRO A 1 267 ? 0.354 12.143 -12.286 1.00 46.41 267 PRO A C 1
ATOM 2238 O O . PRO A 1 267 ? 0.740 11.950 -13.439 1.00 46.41 267 PRO A O 1
ATOM 2241 N N . PRO A 1 268 ? -0.654 12.985 -11.994 1.00 40.94 268 PRO A N 1
ATOM 2242 C CA . PRO A 1 268 ? -1.462 13.633 -13.013 1.00 40.94 268 PRO A CA 1
ATOM 2243 C C . PRO A 1 268 ? -0.625 14.683 -13.747 1.00 40.94 268 PRO A C 1
ATOM 2245 O O . PRO A 1 268 ? -0.398 15.772 -13.232 1.00 40.94 268 PRO A O 1
ATOM 2248 N N . ASP A 1 269 ? -0.189 14.361 -14.957 1.00 38.09 269 ASP A N 1
ATOM 2249 C CA . ASP A 1 269 ? 0.098 15.356 -15.988 1.00 38.09 269 ASP A CA 1
ATOM 2250 C C . ASP A 1 269 ? -1.034 15.229 -17.016 1.00 38.09 269 ASP A C 1
ATOM 2252 O O . ASP A 1 269 ? -0.848 14.491 -17.976 1.00 38.09 269 ASP A O 1
ATOM 2256 N N . ASP A 1 270 ? -2.216 15.822 -16.751 1.00 39.59 270 ASP A N 1
ATOM 2257 C CA . ASP A 1 270 ? -3.454 15.909 -17.583 1.00 39.59 270 ASP A CA 1
ATOM 2258 C C . ASP A 1 270 ? -3.880 14.666 -18.403 1.00 39.59 270 ASP A C 1
ATOM 2260 O O . ASP A 1 270 ? -4.793 14.703 -19.230 1.00 39.59 270 ASP A O 1
ATOM 2264 N N . SER A 1 271 ? -3.235 13.535 -18.170 1.00 32.25 271 SER A N 1
ATOM 2265 C CA . SER A 1 271 ? -3.394 12.286 -18.875 1.00 32.25 271 SER A CA 1
ATOM 2266 C C . SER A 1 271 ? -4.247 11.420 -17.981 1.00 32.25 271 SER A C 1
ATOM 2268 O O . SER A 1 271 ? -3.861 11.032 -16.880 1.00 32.25 271 SER A O 1
ATOM 2270 N N . ASN A 1 272 ? -5.465 11.198 -18.455 1.00 27.83 272 ASN A N 1
ATOM 2271 C CA . ASN A 1 272 ? -6.402 10.257 -17.876 1.00 27.83 272 ASN A CA 1
ATOM 2272 C C . ASN A 1 272 ? -5.704 8.899 -17.665 1.00 27.83 272 ASN A C 1
ATOM 2274 O O . ASN A 1 272 ? -5.528 8.139 -18.619 1.00 27.83 272 ASN A O 1
ATOM 2278 N N . CYS A 1 273 ? -5.323 8.604 -16.421 1.00 39.09 273 CYS A N 1
ATOM 2279 C CA . CYS A 1 273 ? -5.922 7.456 -15.752 1.00 39.09 273 CYS A CA 1
ATOM 2280 C C . CYS A 1 273 ? -7.166 7.967 -14.993 1.00 39.09 273 CYS A C 1
ATOM 2282 O O . CYS A 1 273 ? -8.271 7.763 -15.522 1.00 39.09 273 CYS A O 1
#

pLDDT: mean 72.06, std 18.42, range [27.83, 96.75]

Sequence (273 aa):
MKNPEKLNLILELIQSEYENEKLDLEQLKVIIELCKTFQAKEEVNVRRYDQYQGLYNNTKNIRNFQFYDMVDFKYPKVSEPFPENSPLPKEFMGEFKEEFPDSYEKTSRIFLNIAEKLFENNNDKISVYLAQTRSEIILCIKVKDEYYQINDVPELTKIDSNWINNFAASPGLGASLDEYLHNRRKDKLKNTRKFEITRNVFEYLKDKNYEAMILFPAICMDNDTNNPSKESYKYRYTYMISFGDETSDFNDLREAVIFDRNGLCPPPDDSNC

Secondary structure (DSSP, 8-state):
---HHHHHHHHHHHHHHHHHS---HHHHHHHHHHHHHHHHHHHHHHHHHHHHHHHHS-TTTGGGPPEEETTTTT-TTTSPP--TTPPPHHHHHHHHHHHS-GGG-PPEEEEHHHHHHHHTT--SEEEEEEEE-SS-EEEEEEETTEEEE-SS-SS-EE--THHHHHHHSTTSHHHHHHHHHHHHHSS-PPPPSEEEEEHHHHHHHHHTT-SEEEEEEEE-------STT----TT-EEEEEEEE-TT--GGG--S-EEE--SS-BPP-SS---

Foldseek 3Di:
DPDPPVLVVVLVVLVVCVVVPVDDPVNNVVVVVVSVVVVVLVVVLVVVVVVLVVVVVVCVVQVPAFEFALVCLLPSPPGDGPPVPFDRPVVQQVVCPVQDDPLEQDKWKQFLQLLCVQCVVVDQKFKWFWFDDPRYIFTWGDDPNWIFGRTPDPDTHTDDPVRLVQCCDPPHPQVSLQVQCCVVPVDNFGAFGIFMRGVSNSVVLVVVVFGIKIKGKTARCDQDLPEPVSGGSGSHIWIKIATHHSSDDPSNGDYHIYTGPHRRDGDDPVDDD

Radius of gyration: 20.24 Å; chains: 1; bounding box: 39×43×62 Å